Protein AF-A0A1D2X381-F1 (afdb_monomer_lite)

pLDDT: mean 85.85, std 12.41, range [33.44, 98.5]

Structure (mmCIF, N/CA/C/O backbone):
data_AF-A0A1D2X381-F1
#
_entry.id   AF-A0A1D2X381-F1
#
loop_
_atom_site.group_PDB
_atom_site.id
_atom_site.type_symbol
_atom_site.label_atom_id
_atom_site.label_alt_id
_atom_site.label_comp_id
_atom_site.label_asym_id
_atom_site.label_entity_id
_atom_site.label_seq_id
_atom_site.pdbx_PDB_ins_code
_atom_site.Cartn_x
_atom_site.Cartn_y
_atom_site.Cartn_z
_atom_site.occupancy
_atom_site.B_iso_or_equiv
_atom_site.auth_seq_id
_atom_site.auth_comp_id
_atom_site.auth_asym_id
_atom_site.auth_atom_id
_atom_site.pdbx_PDB_model_num
ATOM 1 N N . MET A 1 1 ? -18.448 -20.146 -4.767 1.00 33.44 1 MET A N 1
ATOM 2 C CA . MET A 1 1 ? -19.118 -19.563 -5.950 1.00 33.44 1 MET A CA 1
ATOM 3 C C . MET A 1 1 ? -18.378 -18.286 -6.313 1.00 33.44 1 MET A C 1
ATOM 5 O O . MET A 1 1 ? -18.381 -17.365 -5.511 1.00 33.44 1 MET A O 1
ATOM 9 N N . THR A 1 2 ? -17.680 -18.252 -7.446 1.00 43.91 2 THR A N 1
ATOM 10 C CA . THR A 1 2 ? -16.966 -17.060 -7.935 1.00 43.91 2 THR A CA 1
ATOM 11 C C . THR A 1 2 ? -17.972 -16.115 -8.578 1.00 43.91 2 THR A C 1
ATOM 13 O O . THR A 1 2 ? -18.286 -16.242 -9.762 1.00 43.91 2 THR A O 1
ATOM 16 N N . SER A 1 3 ? -18.552 -15.219 -7.787 1.00 58.19 3 SER A N 1
ATOM 17 C CA . SER A 1 3 ? -19.386 -14.150 -8.322 1.00 58.19 3 SER A CA 1
ATOM 18 C C . SER A 1 3 ? -18.530 -13.232 -9.217 1.00 58.19 3 SER A C 1
ATOM 20 O O . SER A 1 3 ? -17.359 -12.971 -8.938 1.00 58.19 3 SER A O 1
ATOM 22 N N . ARG A 1 4 ? -19.100 -12.804 -10.344 1.00 68.38 4 ARG A N 1
ATOM 23 C CA . ARG A 1 4 ? -18.471 -11.935 -11.351 1.00 68.38 4 ARG A CA 1
ATOM 24 C C . ARG A 1 4 ? -19.248 -10.622 -11.409 1.00 68.38 4 ARG A C 1
ATOM 26 O O . ARG A 1 4 ? -20.466 -10.636 -11.227 1.00 68.38 4 ARG A O 1
ATOM 33 N N . ILE A 1 5 ? -18.566 -9.508 -11.659 1.00 72.06 5 ILE A N 1
ATOM 34 C CA . ILE A 1 5 ? -19.176 -8.188 -11.875 1.00 72.06 5 ILE A CA 1
ATOM 35 C C . ILE A 1 5 ? -18.680 -7.604 -13.196 1.00 72.06 5 ILE A C 1
ATOM 37 O O . ILE A 1 5 ? -17.513 -7.740 -13.545 1.00 72.06 5 ILE A O 1
ATOM 41 N N . TYR A 1 6 ? -19.551 -6.942 -13.947 1.00 76.56 6 TYR A N 1
ATOM 42 C CA . TYR A 1 6 ? -19.183 -6.341 -15.228 1.00 76.56 6 TYR A CA 1
ATOM 43 C C . TYR A 1 6 ? -19.047 -4.830 -15.074 1.00 76.56 6 TYR A C 1
ATOM 45 O O . TYR A 1 6 ? -19.859 -4.184 -14.409 1.00 76.56 6 TYR A O 1
ATOM 53 N N . CYS A 1 7 ? -18.010 -4.257 -15.683 1.00 70.62 7 CYS A N 1
ATOM 54 C CA . CYS A 1 7 ? -17.826 -2.817 -15.690 1.00 70.62 7 CYS A CA 1
ATOM 55 C C . CYS A 1 7 ? -18.954 -2.156 -16.480 1.00 70.62 7 CYS A C 1
ATOM 57 O O . CYS A 1 7 ? -19.110 -2.410 -17.672 1.00 70.62 7 CYS A O 1
ATOM 59 N N . SER A 1 8 ? -19.687 -1.247 -15.841 1.00 70.94 8 SER A N 1
ATOM 60 C CA . SER A 1 8 ? -20.792 -0.528 -16.480 1.00 70.94 8 SER A CA 1
ATOM 61 C C . SER A 1 8 ? -20.354 0.431 -17.590 1.00 70.94 8 SER A C 1
ATOM 63 O O . SER A 1 8 ? -21.207 0.905 -18.328 1.00 70.94 8 SER A O 1
ATOM 65 N N . LEU A 1 9 ? -19.055 0.744 -17.692 1.00 77.69 9 LEU A N 1
ATOM 66 C CA . LEU A 1 9 ? -18.517 1.648 -18.713 1.00 77.69 9 LEU A CA 1
ATOM 67 C C . LEU A 1 9 ? -17.938 0.896 -19.916 1.00 77.69 9 LEU A C 1
ATOM 69 O O . LEU A 1 9 ? -18.293 1.197 -21.046 1.00 77.69 9 LEU A O 1
ATOM 73 N N . CYS A 1 10 ? -17.053 -0.080 -19.689 1.00 80.62 10 CYS A N 1
ATOM 74 C CA . CYS A 1 10 ? -16.353 -0.773 -20.780 1.00 80.62 10 CYS A CA 1
ATOM 75 C C . CYS A 1 10 ? -16.802 -2.226 -21.007 1.00 80.62 10 CYS A C 1
ATOM 77 O O . CYS A 1 10 ? -16.229 -2.912 -21.847 1.00 80.62 10 CYS A O 1
ATOM 79 N N . GLY A 1 11 ? -17.763 -2.735 -20.229 1.00 76.25 11 GLY A N 1
ATOM 80 C CA . GLY A 1 11 ? -18.294 -4.097 -20.365 1.00 76.25 11 GLY A CA 1
ATOM 81 C C . GLY A 1 11 ? -17.344 -5.224 -19.942 1.00 76.25 11 GLY A C 1
ATOM 82 O O . GLY A 1 11 ? -17.741 -6.387 -19.963 1.00 76.25 11 GLY A O 1
ATOM 83 N N . LYS A 1 12 ? -16.103 -4.919 -19.534 1.00 81.31 12 LYS A N 1
ATOM 84 C CA . LYS A 1 12 ? -15.129 -5.927 -19.087 1.00 81.31 12 LYS A CA 1
ATOM 85 C C . LYS A 1 12 ? -15.643 -6.674 -17.851 1.00 81.31 12 LYS A C 1
ATOM 87 O O . LYS A 1 12 ? -16.189 -6.055 -16.939 1.00 81.31 12 LYS A O 1
ATOM 92 N N . GLU A 1 13 ? -15.431 -7.986 -17.809 1.00 79.25 13 GLU A N 1
ATOM 93 C CA . GLU A 1 13 ? -15.646 -8.817 -16.620 1.00 79.25 13 GLU A CA 1
ATOM 94 C C . GLU A 1 13 ? -14.570 -8.547 -15.557 1.00 79.25 13 GLU A C 1
ATOM 96 O O . GLU A 1 13 ? -13.388 -8.441 -15.877 1.00 79.25 13 GLU A O 1
ATOM 101 N N . ASN A 1 14 ? -14.984 -8.432 -14.299 1.00 70.56 14 ASN A N 1
ATOM 102 C CA . ASN A 1 14 ? -14.147 -8.180 -13.130 1.00 70.56 14 ASN A CA 1
ATOM 103 C C . ASN A 1 14 ? -14.608 -9.078 -11.966 1.00 70.56 14 ASN A C 1
ATOM 105 O O . ASN A 1 14 ? -15.722 -9.615 -11.973 1.00 70.56 14 ASN A O 1
ATOM 109 N N . TYR A 1 15 ? -13.769 -9.240 -10.948 1.00 66.06 15 TYR A N 1
ATOM 110 C CA . TYR A 1 15 ? -14.119 -10.003 -9.745 1.00 66.06 15 TYR A CA 1
ATOM 111 C C . TYR A 1 15 ? -14.834 -9.136 -8.706 1.00 66.06 15 TYR A C 1
ATOM 113 O O . TYR A 1 15 ? -14.635 -7.928 -8.654 1.00 66.06 15 TYR A O 1
ATOM 121 N N . VAL A 1 16 ? -15.637 -9.756 -7.832 1.00 63.84 16 VAL A N 1
ATOM 122 C CA . VAL A 1 16 ? -16.429 -9.038 -6.804 1.00 63.84 16 VAL A CA 1
ATOM 123 C C . VAL A 1 16 ? -15.575 -8.237 -5.824 1.00 63.84 16 VAL A C 1
ATOM 125 O O . VAL A 1 16 ? -16.052 -7.250 -5.273 1.00 63.84 16 VAL A O 1
ATOM 128 N N . LEU A 1 17 ? -14.328 -8.655 -5.605 1.00 60.78 17 LEU A N 1
ATOM 129 C CA . LEU A 1 17 ? -13.400 -7.966 -4.709 1.00 60.78 17 LEU A CA 1
ATOM 130 C C . LEU A 1 17 ? -12.733 -6.744 -5.357 1.00 60.78 17 LEU A C 1
ATOM 132 O O . LEU A 1 17 ? -12.162 -5.927 -4.644 1.00 60.78 17 LEU A O 1
ATOM 136 N N . GLN A 1 18 ? -12.820 -6.586 -6.682 1.00 63.16 18 GLN A N 1
ATOM 137 C CA . GLN A 1 18 ? -12.230 -5.443 -7.375 1.00 63.16 18 GLN A CA 1
ATOM 138 C C . GLN A 1 18 ? -13.122 -4.207 -7.209 1.00 63.16 18 GLN A C 1
ATOM 140 O O . GLN A 1 18 ? -14.327 -4.241 -7.470 1.00 63.16 18 GLN A O 1
ATOM 145 N N . ARG A 1 19 ? -12.512 -3.091 -6.799 1.00 66.25 19 ARG A N 1
ATOM 146 C CA . ARG A 1 19 ? -13.184 -1.787 -6.693 1.00 66.25 19 ARG A CA 1
ATOM 147 C C . ARG A 1 19 ? -13.222 -1.041 -8.025 1.00 66.25 19 ARG A C 1
ATOM 149 O O . ARG A 1 19 ? -14.177 -0.316 -8.296 1.00 66.25 19 ARG A O 1
ATOM 156 N N . TYR A 1 20 ? -12.212 -1.237 -8.865 1.00 71.44 20 TYR A N 1
ATOM 157 C CA . TYR A 1 20 ? -12.062 -0.564 -10.151 1.00 71.44 20 TYR A CA 1
ATOM 158 C C . TYR A 1 20 ? -11.976 -1.581 -11.278 1.00 71.44 20 TYR A C 1
ATOM 160 O O . TYR A 1 20 ? -11.530 -2.712 -11.097 1.00 71.44 20 TYR A O 1
ATOM 168 N N . CYS A 1 21 ? -12.426 -1.177 -12.459 1.00 71.69 21 CYS A N 1
ATOM 169 C CA . CYS A 1 21 ? -12.359 -2.024 -13.625 1.00 71.69 21 CYS A CA 1
ATOM 170 C C . CYS A 1 21 ? -10.907 -2.207 -14.064 1.00 71.69 21 CYS A C 1
ATOM 172 O O . CYS A 1 21 ? -10.259 -1.228 -14.432 1.00 71.69 21 CYS A O 1
ATOM 174 N N . CYS A 1 22 ? -10.457 -3.456 -14.168 1.00 68.12 22 CYS A N 1
ATOM 175 C CA . CYS A 1 22 ? -9.103 -3.805 -14.603 1.00 68.12 22 CYS A CA 1
ATOM 176 C C . CYS A 1 22 ? -8.756 -3.321 -16.026 1.00 68.12 22 CYS A C 1
ATOM 178 O O . CYS A 1 22 ? -7.588 -3.279 -16.399 1.00 68.12 22 CYS A O 1
ATOM 180 N N . ASN A 1 23 ? -9.762 -2.966 -16.835 1.00 76.69 23 ASN A N 1
ATOM 181 C CA . ASN A 1 23 ? -9.573 -2.474 -18.198 1.00 76.69 23 ASN A CA 1
ATOM 182 C C . ASN A 1 23 ? -9.593 -0.943 -18.301 1.00 76.69 23 ASN A C 1
ATOM 184 O O . ASN A 1 23 ? -8.737 -0.367 -18.958 1.00 76.69 23 ASN A O 1
ATOM 188 N N . CYS A 1 24 ? -10.572 -0.278 -17.682 1.00 72.62 24 CYS A N 1
ATOM 189 C CA . CYS A 1 24 ? -10.793 1.162 -17.882 1.00 72.62 24 CYS A CA 1
ATOM 190 C C . CYS A 1 24 ? -10.648 2.016 -16.616 1.00 72.62 24 CYS A C 1
ATOM 192 O O . CYS A 1 24 ? -10.871 3.219 -16.682 1.00 72.62 24 CYS A O 1
ATOM 194 N N . GLY A 1 25 ? -10.352 1.419 -15.459 1.00 64.25 25 GLY A N 1
ATOM 195 C CA . GLY A 1 25 ? -10.214 2.134 -14.184 1.00 64.25 25 GLY A CA 1
ATOM 196 C C . GLY A 1 25 ? -11.520 2.679 -13.589 1.00 64.25 25 GLY A C 1
ATOM 197 O O . GLY A 1 25 ? -11.508 3.216 -12.484 1.00 64.25 25 GLY A O 1
ATOM 198 N N . ASN A 1 26 ? -12.662 2.530 -14.275 1.00 68.69 26 ASN A N 1
ATOM 199 C CA . ASN A 1 26 ? -13.949 2.993 -13.755 1.00 68.69 26 ASN A CA 1
ATOM 200 C C . ASN A 1 26 ? -14.369 2.205 -12.504 1.00 68.69 26 ASN A C 1
ATOM 202 O O . ASN A 1 26 ? -14.165 0.991 -12.447 1.00 68.69 26 ASN A O 1
ATOM 206 N N . ILE A 1 27 ? -15.009 2.873 -11.542 1.00 67.50 27 ILE A N 1
ATOM 207 C CA . ILE A 1 27 ? -15.505 2.238 -10.314 1.00 67.50 27 ILE A CA 1
ATOM 208 C C . ILE A 1 27 ? -16.510 1.139 -10.674 1.00 67.50 27 ILE A C 1
ATOM 210 O O . ILE A 1 27 ? -17.477 1.353 -11.413 1.00 67.50 27 ILE A O 1
ATOM 214 N N . LEU A 1 28 ? -16.282 -0.054 -10.139 1.00 66.94 28 LEU A N 1
ATOM 215 C CA . LEU A 1 28 ? -17.191 -1.178 -10.267 1.00 66.94 28 LEU A CA 1
ATOM 216 C C . LEU A 1 28 ? -18.305 -1.018 -9.235 1.00 66.94 28 LEU A C 1
ATOM 218 O O . LEU A 1 28 ? -18.065 -0.994 -8.030 1.00 66.94 28 LEU A O 1
ATOM 222 N N . LYS A 1 29 ? -19.553 -0.914 -9.703 1.00 52.78 29 LYS A N 1
ATOM 223 C CA . LYS A 1 29 ? -20.728 -0.930 -8.823 1.00 52.78 29 LYS A CA 1
ATOM 224 C C . LYS A 1 29 ? -20.908 -2.340 -8.255 1.00 52.78 29 LYS A C 1
ATOM 226 O O . LYS A 1 29 ? -21.588 -3.175 -8.850 1.00 52.78 29 LYS A O 1
ATOM 231 N N . THR A 1 30 ? -20.301 -2.617 -7.106 1.00 49.72 30 THR A N 1
ATOM 232 C CA . THR A 1 30 ? -20.502 -3.866 -6.366 1.00 49.72 30 THR A CA 1
ATOM 233 C C . THR A 1 30 ? -21.848 -3.828 -5.643 1.00 49.72 30 THR A C 1
ATOM 235 O O . THR A 1 30 ? -21.976 -3.428 -4.486 1.00 49.72 30 THR A O 1
ATOM 238 N N . TYR A 1 31 ? -22.902 -4.287 -6.319 1.00 38.97 31 TYR A N 1
ATOM 239 C CA . TYR A 1 31 ? -24.078 -4.769 -5.605 1.00 38.97 31 TYR A CA 1
ATOM 240 C C . TYR A 1 31 ? -23.674 -6.072 -4.898 1.00 38.97 31 TYR A C 1
ATOM 242 O O . TYR A 1 31 ? -23.613 -7.113 -5.542 1.00 38.97 31 TYR A O 1
ATOM 250 N N . ARG A 1 32 ? -23.449 -6.006 -3.577 1.00 42.72 32 ARG A N 1
ATOM 251 C CA . ARG A 1 32 ? -23.326 -7.126 -2.611 1.00 42.72 32 ARG A CA 1
ATOM 252 C C . ARG A 1 32 ? -21.911 -7.630 -2.287 1.00 42.72 32 ARG A C 1
ATOM 254 O O . ARG A 1 32 ? -21.415 -8.588 -2.866 1.00 42.72 32 ARG A O 1
ATOM 261 N N . ILE A 1 33 ? -21.387 -7.109 -1.181 1.00 41.78 33 ILE A N 1
ATOM 262 C CA . ILE A 1 33 ? -21.390 -7.868 0.078 1.00 41.78 33 ILE A CA 1
ATOM 263 C C . ILE A 1 33 ? -22.206 -7.005 1.044 1.00 41.78 33 ILE A C 1
ATOM 265 O O . ILE A 1 33 ? -21.793 -5.890 1.364 1.00 41.78 33 ILE A O 1
ATOM 269 N N . GLU A 1 34 ? -23.404 -7.448 1.425 1.00 40.56 34 GLU A N 1
ATOM 270 C CA . GLU A 1 34 ? -24.095 -6.866 2.578 1.00 40.56 34 GLU A CA 1
ATOM 271 C C . GLU A 1 34 ? -23.316 -7.314 3.816 1.00 40.56 34 GLU A C 1
ATOM 273 O O . GLU A 1 34 ? -23.575 -8.377 4.379 1.00 40.56 34 GLU A O 1
ATOM 278 N N . SER A 1 35 ? -22.286 -6.557 4.203 1.00 46.91 35 SER A N 1
ATOM 279 C CA . SER A 1 35 ? -21.748 -6.699 5.550 1.00 46.91 35 SER A CA 1
ATOM 280 C C . SER A 1 35 ? -22.831 -6.227 6.516 1.00 46.91 35 SER A C 1
ATOM 282 O O . SER A 1 35 ? -23.466 -5.194 6.291 1.00 46.91 35 SER A O 1
ATOM 284 N N . LYS A 1 36 ? -23.068 -6.987 7.592 1.00 50.53 36 LYS A N 1
ATOM 285 C CA . LYS A 1 36 ? -24.062 -6.613 8.615 1.00 50.53 36 LYS A CA 1
ATOM 286 C C . LYS A 1 36 ? -23.739 -5.260 9.261 1.00 50.53 36 LYS A C 1
ATOM 288 O O . LYS A 1 36 ? -24.645 -4.604 9.761 1.00 50.53 36 LYS A O 1
ATOM 293 N N . ASN A 1 37 ? -22.471 -4.845 9.209 1.00 56.69 37 ASN A N 1
ATOM 294 C CA . ASN A 1 37 ? -21.995 -3.527 9.604 1.00 56.69 37 ASN A CA 1
ATOM 295 C C . ASN A 1 37 ? -21.325 -2.834 8.418 1.00 56.69 37 ASN A C 1
ATOM 297 O O . ASN A 1 37 ? -20.445 -3.407 7.778 1.00 56.69 37 ASN A O 1
ATOM 301 N N . THR A 1 38 ? -21.692 -1.588 8.144 1.00 61.47 38 THR A N 1
ATOM 302 C CA . THR A 1 38 ? -20.945 -0.724 7.226 1.00 61.47 38 THR A CA 1
ATOM 303 C C . THR A 1 38 ? -20.412 0.460 8.006 1.00 61.47 38 THR A C 1
ATOM 305 O O . THR A 1 38 ? -21.197 1.264 8.505 1.00 61.47 38 THR A O 1
ATOM 308 N N . CYS A 1 39 ? -19.090 0.602 8.078 1.00 67.25 39 CYS A N 1
ATOM 309 C CA . CYS A 1 39 ? -18.473 1.840 8.543 1.00 67.25 39 CYS A CA 1
ATOM 310 C C . CYS A 1 39 ? -18.597 2.909 7.452 1.00 67.25 39 CYS A C 1
ATOM 312 O O . CYS A 1 39 ? -17.658 3.159 6.703 1.00 67.25 39 CYS A O 1
ATOM 314 N N . SER A 1 40 ? -19.797 3.463 7.283 1.00 72.75 40 SER A N 1
ATOM 315 C CA . SER A 1 40 ? -20.146 4.317 6.141 1.00 72.75 40 SER A CA 1
ATOM 316 C C . SER A 1 40 ? -19.684 5.768 6.268 1.00 72.75 40 SER A C 1
ATOM 318 O O . SER A 1 40 ? -19.716 6.485 5.273 1.00 72.75 40 SER A O 1
ATOM 320 N N . SER A 1 41 ? -19.273 6.209 7.458 1.00 84.56 41 SER A N 1
ATOM 321 C CA . SER A 1 41 ? -18.763 7.561 7.699 1.00 84.56 41 SER A CA 1
ATOM 322 C C . SER A 1 41 ? -17.634 7.550 8.728 1.00 84.56 41 SER A C 1
ATOM 324 O O . SER A 1 41 ? -17.487 6.579 9.482 1.00 84.56 41 SER A O 1
ATOM 326 N N . LEU A 1 42 ? -16.830 8.616 8.751 1.00 86.75 42 LEU A N 1
ATOM 327 C CA . LEU A 1 42 ? -15.732 8.748 9.706 1.00 86.75 42 LEU A CA 1
ATOM 328 C C . LEU A 1 42 ? -16.240 8.898 11.142 1.00 86.75 42 LEU A C 1
ATOM 330 O O . LEU A 1 42 ? -15.645 8.321 12.041 1.00 86.75 42 LEU A O 1
ATOM 334 N N . GLU A 1 43 ? -17.374 9.560 11.363 1.00 86.25 43 GLU A N 1
ATOM 335 C CA . GLU A 1 43 ? -17.988 9.728 12.688 1.00 86.25 43 GLU A CA 1
ATOM 336 C C . GLU A 1 43 ? -18.465 8.386 13.259 1.00 86.25 43 GLU A C 1
ATOM 338 O O . GLU A 1 43 ? -18.347 8.120 14.452 1.00 86.25 43 GLU A O 1
ATOM 343 N N . TYR A 1 44 ? -18.975 7.494 12.402 1.00 85.88 44 TYR A N 1
ATOM 344 C CA . TYR A 1 44 ? -19.320 6.136 12.820 1.00 85.88 44 TYR A CA 1
ATOM 345 C C . TYR A 1 44 ? -18.071 5.285 13.082 1.00 85.88 44 TYR A C 1
ATOM 347 O O . TYR A 1 44 ? -18.066 4.417 13.960 1.00 85.88 44 TYR A O 1
ATOM 355 N N . LEU A 1 45 ? -17.018 5.498 12.292 1.00 90.12 45 LEU A N 1
ATOM 356 C CA . LEU A 1 45 ? -15.770 4.753 12.383 1.00 90.12 45 LEU A CA 1
ATOM 357 C C . LEU A 1 45 ? -14.983 5.138 13.643 1.00 90.12 45 LEU A C 1
ATOM 359 O O . LEU A 1 45 ? -14.604 4.251 14.408 1.00 90.12 45 LEU A O 1
ATOM 363 N N . ILE A 1 46 ? -14.799 6.430 13.896 1.00 91.38 46 ILE A N 1
ATOM 364 C CA . ILE A 1 46 ? -13.962 6.990 14.959 1.00 91.38 46 ILE A CA 1
ATOM 365 C C . ILE A 1 46 ? -14.797 7.134 16.228 1.00 91.38 46 ILE A C 1
ATOM 367 O O . ILE A 1 46 ? -15.393 8.163 16.523 1.00 91.38 46 ILE A O 1
ATOM 371 N N . THR A 1 47 ? -14.842 6.051 16.996 1.00 92.19 47 THR A N 1
ATOM 372 C CA . THR A 1 47 ? -15.519 6.005 18.294 1.00 92.19 47 THR A CA 1
ATOM 373 C C . THR A 1 47 ? -14.654 5.268 19.308 1.00 92.19 47 THR A C 1
ATOM 375 O O . THR A 1 47 ? -13.898 4.363 18.945 1.00 92.19 47 THR A O 1
ATOM 378 N N . GLU A 1 48 ? -14.822 5.571 20.597 1.00 94.81 48 GLU A N 1
ATOM 379 C CA . GLU A 1 48 ? -14.188 4.809 21.687 1.00 94.81 48 GLU A CA 1
ATOM 380 C C . GLU A 1 48 ? -14.490 3.305 21.587 1.00 94.81 48 GLU A C 1
ATOM 382 O O . GLU A 1 48 ? -13.618 2.457 21.783 1.00 94.81 48 GLU A O 1
ATOM 387 N N . LYS A 1 49 ? -15.715 2.949 21.181 1.00 94.25 49 LYS A N 1
ATOM 388 C CA . LYS A 1 49 ? -16.117 1.556 20.944 1.00 94.25 49 LYS A CA 1
ATOM 389 C C . LYS A 1 49 ? -15.257 0.886 19.870 1.00 94.25 49 LYS A C 1
ATOM 391 O O . LYS A 1 49 ? -14.797 -0.236 20.075 1.00 94.25 49 LYS A O 1
ATOM 396 N N . ASN A 1 50 ? -15.054 1.539 18.728 1.00 93.94 50 ASN A N 1
ATOM 397 C CA . ASN A 1 50 ? -14.267 0.974 17.633 1.00 93.94 50 ASN A CA 1
ATOM 398 C C . ASN A 1 50 ? -12.765 0.993 17.934 1.00 93.94 50 ASN A C 1
ATOM 400 O O . ASN A 1 50 ? -12.090 0.015 17.623 1.00 93.94 50 ASN A O 1
ATOM 404 N N . LYS A 1 51 ? -12.256 2.009 18.639 1.00 96.19 51 LYS A N 1
ATOM 405 C CA . LYS A 1 51 ? -10.892 1.989 19.186 1.00 96.19 51 LYS A CA 1
ATOM 406 C C . LYS A 1 51 ? -10.667 0.765 20.080 1.00 96.19 51 LYS A C 1
ATOM 408 O O . LYS A 1 51 ? -9.688 0.043 19.908 1.00 96.19 51 LYS A O 1
ATOM 413 N N . ASN A 1 52 ? -11.608 0.475 20.980 1.00 96.06 52 ASN A N 1
ATOM 414 C CA . ASN A 1 52 ? -11.545 -0.706 21.845 1.00 96.06 52 ASN A CA 1
ATOM 415 C C . ASN A 1 52 ? -11.625 -2.021 21.056 1.00 96.06 52 ASN A C 1
ATOM 417 O O . ASN A 1 52 ? -10.947 -2.984 21.411 1.00 96.06 52 ASN A O 1
ATOM 421 N N . LYS A 1 53 ? -12.394 -2.076 19.960 1.00 94.81 53 LYS A N 1
ATOM 422 C CA . LYS A 1 53 ? -12.354 -3.227 19.041 1.00 94.81 53 LYS A CA 1
ATOM 423 C C . LYS A 1 53 ? -10.976 -3.401 18.412 1.00 94.81 53 LYS A C 1
ATOM 425 O O . LYS A 1 53 ? -10.496 -4.531 18.380 1.00 94.81 53 LYS A O 1
ATOM 430 N N . ILE A 1 54 ? -10.339 -2.318 17.952 1.00 96.31 54 ILE A N 1
ATOM 431 C CA . ILE A 1 54 ? -8.965 -2.382 17.439 1.00 96.31 54 ILE A CA 1
ATOM 432 C C . ILE A 1 54 ? -8.074 -2.951 18.537 1.00 96.31 54 ILE A C 1
ATOM 434 O O . ILE A 1 54 ? -7.494 -4.001 18.326 1.00 96.31 54 ILE A O 1
ATOM 438 N N . LEU A 1 55 ? -8.029 -2.364 19.732 1.00 95.44 55 LEU A N 1
ATOM 439 C CA . LEU A 1 55 ? -7.188 -2.860 20.829 1.00 95.44 55 LEU A CA 1
ATOM 440 C C . LEU A 1 55 ? -7.374 -4.364 21.098 1.00 95.44 55 LEU A C 1
ATOM 442 O O . LEU A 1 55 ? -6.395 -5.114 21.073 1.00 95.44 55 LEU A O 1
ATOM 446 N N . ASN A 1 56 ? -8.621 -4.813 21.243 1.00 94.81 56 ASN A N 1
ATOM 447 C CA . ASN A 1 56 ? -8.945 -6.155 21.732 1.00 94.81 56 ASN A CA 1
ATOM 448 C C . ASN A 1 56 ? -8.957 -7.257 20.661 1.00 94.81 56 ASN A C 1
ATOM 450 O O . ASN A 1 56 ? -8.924 -8.432 21.014 1.00 94.81 56 ASN A O 1
ATOM 454 N N . THR A 1 57 ? -9.011 -6.921 19.368 1.00 92.94 57 THR A N 1
ATOM 455 C CA . THR A 1 57 ? -9.041 -7.945 18.308 1.00 92.94 57 THR A CA 1
ATOM 456 C C . THR A 1 57 ? -7.667 -8.579 18.134 1.00 92.94 57 THR A C 1
ATOM 458 O O . THR A 1 57 ? -6.706 -7.899 17.778 1.00 92.94 57 THR A O 1
ATOM 461 N N . GLU A 1 58 ? -7.543 -9.881 18.355 1.00 92.25 58 GLU A N 1
ATOM 462 C CA . GLU A 1 58 ? -6.285 -10.594 18.137 1.00 92.25 58 GLU A CA 1
ATOM 463 C C . GLU A 1 58 ? -5.988 -10.770 16.638 1.00 92.25 58 GLU A C 1
ATOM 465 O O . GLU A 1 58 ? -6.868 -11.132 15.856 1.00 92.25 58 GLU A O 1
ATOM 470 N N . ILE A 1 59 ? -4.735 -10.516 16.241 1.00 91.75 59 ILE A N 1
ATOM 471 C CA . ILE A 1 59 ? -4.234 -10.781 14.886 1.00 91.75 59 ILE A CA 1
ATOM 472 C C . ILE A 1 59 ? -3.285 -11.964 14.977 1.00 91.75 59 ILE A C 1
ATOM 474 O O . ILE A 1 59 ? -2.136 -11.824 15.393 1.00 91.75 59 ILE A O 1
ATOM 478 N N . THR A 1 60 ? -3.802 -13.134 14.625 1.00 92.62 60 THR A N 1
ATOM 479 C CA . THR A 1 60 ? -3.023 -14.368 14.553 1.00 92.62 60 THR A CA 1
ATOM 480 C C . THR A 1 60 ? -2.227 -14.424 13.250 1.00 92.62 60 THR A C 1
ATOM 482 O O . THR A 1 60 ? -2.502 -13.691 12.295 1.00 92.62 60 THR A O 1
ATOM 485 N N . ASP A 1 61 ? -1.256 -15.334 13.194 1.00 94.56 61 ASP A N 1
ATOM 486 C CA . ASP A 1 61 ? -0.482 -15.606 11.980 1.00 94.56 61 ASP A CA 1
ATOM 487 C C . ASP A 1 61 ? -1.378 -15.989 10.788 1.00 94.56 61 ASP A C 1
ATOM 489 O O . ASP A 1 61 ? -1.186 -15.486 9.682 1.00 94.56 61 ASP A O 1
ATOM 493 N N . GLU A 1 62 ? -2.410 -16.805 11.027 1.00 87.69 62 GLU A N 1
ATOM 494 C CA . GLU A 1 62 ? -3.372 -17.217 10.000 1.00 87.69 62 GLU A CA 1
ATOM 495 C C . GLU A 1 62 ? -4.152 -16.020 9.442 1.00 87.69 62 GLU A C 1
ATOM 497 O O . GLU A 1 62 ? -4.271 -15.868 8.225 1.00 87.69 62 GLU A O 1
ATOM 502 N N . ILE A 1 63 ? -4.649 -15.141 10.319 1.00 88.19 63 ILE A N 1
ATOM 503 C CA . ILE A 1 63 ? -5.397 -13.942 9.918 1.00 88.19 63 ILE A CA 1
ATOM 504 C C . ILE A 1 63 ? -4.507 -13.027 9.080 1.00 88.19 63 ILE A C 1
ATOM 506 O O . ILE A 1 63 ? -4.907 -12.597 7.998 1.00 88.19 63 ILE A O 1
ATOM 510 N N . TYR A 1 64 ? -3.294 -12.749 9.556 1.00 94.00 64 TYR A N 1
ATOM 511 C CA . TYR A 1 64 ? -2.367 -11.871 8.850 1.00 94.00 64 TYR A CA 1
ATOM 512 C C . TYR A 1 64 ? -1.957 -12.466 7.497 1.00 94.00 64 TYR A C 1
ATOM 514 O O . TYR A 1 64 ? -2.024 -11.792 6.471 1.00 94.00 64 TYR A O 1
ATOM 522 N N . THR A 1 65 ? -1.626 -13.759 7.457 1.00 92.62 65 THR A N 1
ATOM 523 C CA . THR A 1 65 ? -1.296 -14.471 6.214 1.00 92.62 65 THR A CA 1
ATOM 524 C C . THR A 1 65 ? -2.454 -14.438 5.222 1.00 92.62 65 THR A C 1
ATOM 526 O O . THR A 1 65 ? -2.236 -14.234 4.024 1.00 92.62 65 THR A O 1
ATOM 529 N N . LYS A 1 66 ? -3.695 -14.585 5.700 1.00 84.19 66 LYS A N 1
ATOM 530 C CA . LYS A 1 66 ? -4.897 -14.471 4.871 1.00 84.19 66 LYS A CA 1
ATOM 531 C C . LYS A 1 66 ? -5.065 -13.065 4.300 1.00 84.19 66 LYS A C 1
ATOM 533 O O . LYS A 1 66 ? -5.407 -12.952 3.129 1.00 84.19 66 LYS A O 1
ATOM 538 N N . ILE A 1 67 ? -4.787 -12.015 5.074 1.00 89.38 67 ILE A N 1
ATOM 539 C CA . ILE A 1 67 ? -4.797 -10.628 4.579 1.00 89.38 67 ILE A CA 1
ATOM 540 C C . ILE A 1 67 ? -3.794 -10.467 3.432 1.00 89.38 67 ILE A C 1
ATOM 542 O O . ILE A 1 67 ? -4.188 -10.072 2.338 1.00 89.38 67 ILE A O 1
ATOM 546 N N . ILE A 1 68 ? -2.532 -10.851 3.637 1.00 94.00 68 ILE A N 1
ATOM 547 C CA . ILE A 1 68 ? -1.492 -10.745 2.599 1.00 94.00 68 ILE A CA 1
ATOM 548 C C . ILE A 1 68 ? -1.863 -11.559 1.349 1.00 94.00 68 ILE A C 1
ATOM 550 O O . ILE A 1 68 ? -1.728 -11.081 0.222 1.00 94.00 68 ILE A O 1
ATOM 554 N N . THR A 1 69 ? -2.383 -12.772 1.543 1.00 87.56 69 THR A N 1
ATOM 555 C CA . THR A 1 69 ? -2.821 -13.651 0.449 1.00 87.56 69 THR A CA 1
ATOM 556 C C . THR A 1 69 ? -3.983 -13.045 -0.330 1.00 87.56 69 THR A C 1
ATOM 558 O O . THR A 1 69 ? -3.932 -13.021 -1.555 1.00 87.56 69 THR A O 1
ATOM 561 N N . ASN A 1 70 ? -4.990 -12.492 0.353 1.00 84.12 70 ASN A N 1
ATOM 562 C CA . ASN A 1 70 ? -6.119 -11.830 -0.298 1.00 84.12 70 ASN A CA 1
ATOM 563 C C . ASN A 1 70 ? -5.643 -10.681 -1.192 1.00 84.12 70 ASN A C 1
ATOM 565 O O . ASN A 1 70 ? -6.111 -10.562 -2.321 1.00 84.12 70 ASN A O 1
ATOM 569 N N . ILE A 1 71 ? -4.697 -9.865 -0.716 1.00 89.38 71 ILE A N 1
ATOM 570 C CA . ILE A 1 71 ? -4.151 -8.745 -1.492 1.00 89.38 71 ILE A CA 1
ATOM 571 C C . ILE A 1 71 ? -3.427 -9.247 -2.737 1.00 89.38 71 ILE A C 1
ATOM 573 O O . ILE A 1 71 ? -3.706 -8.787 -3.842 1.00 89.38 71 ILE A O 1
ATOM 577 N N . ARG A 1 72 ? -2.552 -10.244 -2.587 1.00 90.19 72 ARG A N 1
ATOM 578 C CA . ARG A 1 72 ? -1.883 -10.880 -3.728 1.00 90.19 72 ARG A CA 1
ATOM 579 C C . ARG A 1 72 ? -2.881 -11.425 -4.744 1.00 90.19 72 ARG A C 1
ATOM 581 O O . ARG A 1 72 ? -2.734 -11.186 -5.940 1.00 90.19 72 ARG A O 1
ATOM 588 N N . ASP A 1 73 ? -3.895 -12.139 -4.276 1.00 83.75 73 ASP A N 1
ATOM 589 C CA . ASP A 1 73 ? -4.872 -12.772 -5.150 1.00 83.75 73 ASP A CA 1
ATOM 590 C C . ASP A 1 73 ? -5.704 -11.714 -5.903 1.00 83.75 73 ASP A C 1
ATOM 592 O O . ASP A 1 73 ? -5.976 -11.907 -7.086 1.00 83.75 73 ASP A O 1
ATOM 596 N N . MET A 1 74 ? -6.015 -10.558 -5.294 1.00 82.06 74 MET A N 1
ATOM 597 C CA . MET A 1 74 ? -6.608 -9.410 -6.007 1.00 82.06 74 MET A CA 1
ATOM 598 C C . MET A 1 74 ? -5.720 -8.906 -7.152 1.00 82.06 74 MET A C 1
ATOM 600 O O . MET A 1 74 ? -6.233 -8.583 -8.221 1.00 82.06 74 MET A O 1
ATOM 604 N N . GLY A 1 75 ? -4.401 -8.877 -6.960 1.00 80.50 75 GLY A N 1
ATOM 605 C CA . GLY A 1 75 ? -3.445 -8.479 -7.996 1.00 80.50 75 GLY A CA 1
ATOM 606 C C . GLY A 1 75 ? -3.308 -9.467 -9.153 1.00 80.50 75 GLY A C 1
ATOM 607 O O . GLY A 1 75 ? -2.925 -9.087 -10.256 1.00 80.50 75 GLY A O 1
ATOM 608 N N . LEU A 1 76 ? -3.629 -10.739 -8.925 1.00 81.56 76 LEU A N 1
ATOM 609 C CA . LEU A 1 76 ? -3.605 -11.782 -9.956 1.00 81.56 76 LEU A CA 1
ATOM 610 C C . LEU A 1 76 ? -4.930 -11.884 -10.720 1.00 81.56 76 LEU A C 1
ATOM 612 O O . LEU A 1 76 ? -4.986 -12.419 -11.830 1.00 81.56 76 LEU A O 1
ATOM 616 N N . MET A 1 77 ? -6.012 -11.367 -10.144 1.00 72.38 77 MET A N 1
ATOM 617 C CA . MET A 1 77 ? -7.350 -11.440 -10.714 1.00 72.38 77 MET A CA 1
ATOM 618 C C . MET A 1 77 ? -7.441 -10.710 -12.059 1.00 72.38 77 MET A C 1
ATOM 620 O O . MET A 1 77 ? -7.406 -9.489 -12.123 1.00 72.38 77 MET A O 1
ATOM 624 N N . ASN A 1 78 ? -7.659 -11.468 -13.140 1.00 70.38 78 ASN A N 1
ATOM 625 C CA . ASN A 1 78 ? -7.742 -10.983 -14.530 1.00 70.38 78 ASN A CA 1
ATOM 626 C C . ASN A 1 78 ? -6.437 -10.426 -15.112 1.00 70.38 78 ASN A C 1
ATOM 628 O O . ASN A 1 78 ? -6.451 -9.935 -16.249 1.00 70.38 78 ASN A O 1
ATOM 632 N N . LEU A 1 79 ? -5.318 -10.545 -14.396 1.00 85.31 79 LEU A N 1
ATOM 633 C CA . LEU A 1 79 ? -4.024 -10.157 -14.925 1.00 85.31 79 LEU A CA 1
ATOM 634 C C . LEU A 1 79 ? -3.611 -11.140 -16.021 1.00 85.31 79 LEU A C 1
ATOM 636 O O . LEU A 1 79 ? -3.490 -12.338 -15.791 1.00 85.31 79 LEU A O 1
ATOM 640 N N . ASN A 1 80 ? -3.413 -10.623 -17.229 1.00 86.19 80 ASN A N 1
ATOM 641 C CA . ASN A 1 80 ? -2.927 -11.405 -18.356 1.00 86.19 80 ASN A CA 1
ATOM 642 C C . ASN A 1 80 ? -1.887 -10.594 -19.116 1.00 86.19 80 ASN A C 1
ATOM 644 O O . ASN A 1 80 ? -2.169 -9.486 -19.587 1.00 86.19 80 ASN A O 1
ATOM 648 N N . PHE A 1 81 ? -0.702 -11.178 -19.248 1.00 91.12 81 PHE A N 1
ATOM 649 C CA . PHE A 1 81 ? 0.343 -10.671 -20.120 1.00 91.12 81 PHE A CA 1
ATOM 650 C C . PHE A 1 81 ? 0.232 -11.338 -21.490 1.00 91.12 81 PHE A C 1
ATOM 652 O O . PHE A 1 81 ? -0.071 -12.525 -21.607 1.00 91.12 81 PHE A O 1
ATOM 659 N N . THR A 1 82 ? 0.459 -10.553 -22.529 1.00 90.31 82 THR A N 1
ATOM 660 C CA . THR A 1 82 ? 0.496 -10.974 -23.929 1.00 90.31 82 THR A CA 1
ATOM 661 C C . THR A 1 82 ? 1.941 -10.924 -24.420 1.00 90.31 82 THR A C 1
ATOM 663 O O . THR A 1 82 ? 2.784 -10.271 -23.805 1.00 90.31 82 THR A O 1
ATOM 666 N N . SER A 1 83 ? 2.244 -11.610 -25.522 1.00 88.25 83 SER A N 1
ATOM 667 C CA . SER A 1 83 ? 3.587 -11.596 -26.123 1.00 88.25 83 SER A CA 1
ATOM 668 C C . SER A 1 83 ? 4.053 -10.203 -26.543 1.00 88.25 83 SER A C 1
ATOM 670 O O . SER A 1 83 ? 5.255 -9.963 -26.603 1.00 88.25 83 SER A O 1
ATOM 672 N N . ASP A 1 84 ? 3.105 -9.310 -26.820 1.00 93.12 84 ASP A N 1
ATOM 673 C CA . ASP A 1 84 ? 3.363 -7.969 -27.339 1.00 93.12 84 ASP A CA 1
ATOM 674 C C . ASP A 1 84 ? 3.567 -6.945 -26.214 1.00 93.12 84 ASP A C 1
ATOM 676 O O . ASP A 1 84 ? 3.958 -5.810 -26.480 1.00 93.12 84 ASP A O 1
ATOM 680 N N . ASP A 1 85 ? 3.318 -7.332 -24.956 1.00 95.50 85 ASP A N 1
ATOM 681 C CA . ASP A 1 85 ? 3.494 -6.432 -23.823 1.00 95.50 85 ASP A CA 1
ATOM 682 C C . ASP A 1 85 ? 4.974 -6.171 -23.567 1.00 95.50 85 ASP A C 1
ATOM 684 O O . ASP A 1 85 ? 5.755 -7.085 -23.261 1.00 95.50 85 ASP A O 1
ATOM 688 N N . THR A 1 86 ? 5.342 -4.894 -23.589 1.00 96.12 86 THR A N 1
ATOM 689 C CA . THR A 1 86 ? 6.641 -4.461 -23.086 1.00 96.12 86 THR A CA 1
ATOM 690 C C . THR A 1 86 ? 6.727 -4.668 -21.573 1.00 96.12 86 THR A C 1
ATOM 692 O O . THR A 1 86 ? 5.728 -4.832 -20.868 1.00 96.12 86 THR A O 1
ATOM 695 N N . THR A 1 87 ? 7.942 -4.614 -21.030 1.00 96.56 87 THR A N 1
ATOM 696 C CA . THR A 1 87 ? 8.156 -4.647 -19.577 1.00 96.56 87 THR A CA 1
ATOM 697 C C . THR A 1 87 ? 7.387 -3.524 -18.876 1.00 96.56 87 THR A C 1
ATOM 699 O O . THR A 1 87 ? 6.796 -3.758 -17.825 1.00 96.56 87 THR A O 1
ATOM 702 N N . PHE A 1 88 ? 7.323 -2.330 -19.475 1.00 95.88 88 PHE A N 1
ATOM 703 C CA . PHE A 1 88 ? 6.522 -1.228 -18.945 1.00 95.88 88 PHE A CA 1
ATOM 704 C C . PHE A 1 88 ? 5.021 -1.550 -18.967 1.00 95.88 88 PHE A C 1
ATOM 706 O O . PHE A 1 88 ? 4.356 -1.363 -17.949 1.00 95.88 88 PHE A O 1
ATOM 713 N N . ASP A 1 89 ? 4.496 -2.115 -20.061 1.00 95.56 89 ASP A N 1
ATOM 714 C CA . ASP A 1 89 ? 3.078 -2.498 -20.160 1.00 95.56 89 ASP A CA 1
ATOM 715 C C . ASP A 1 89 ? 2.678 -3.519 -19.094 1.00 95.56 89 ASP A C 1
ATOM 717 O O . ASP A 1 89 ? 1.609 -3.402 -18.491 1.00 95.56 89 ASP A O 1
ATOM 721 N N . LYS A 1 90 ? 3.542 -4.502 -18.812 1.00 96.50 90 LYS A N 1
ATOM 722 C CA . LYS A 1 90 ? 3.307 -5.500 -17.755 1.00 96.50 90 LYS A CA 1
ATOM 723 C C . LYS A 1 90 ? 3.192 -4.841 -16.380 1.00 96.50 90 LYS A C 1
ATOM 725 O O . LYS A 1 90 ? 2.261 -5.151 -15.637 1.00 96.50 90 LYS A O 1
ATOM 730 N N . ILE A 1 91 ? 4.085 -3.900 -16.067 1.00 96.69 91 ILE A N 1
ATOM 731 C CA . ILE A 1 91 ? 4.057 -3.154 -14.800 1.00 96.69 91 ILE A CA 1
ATOM 732 C C . ILE A 1 91 ? 2.819 -2.255 -14.726 1.00 96.69 91 ILE A C 1
ATOM 734 O O . ILE A 1 91 ? 2.119 -2.280 -13.720 1.00 96.69 91 ILE A O 1
ATOM 738 N N . VAL A 1 92 ? 2.454 -1.563 -15.808 1.00 94.31 92 VAL A N 1
ATOM 739 C CA . VAL A 1 92 ? 1.209 -0.778 -15.889 1.00 94.31 92 VAL A CA 1
ATOM 740 C C . VAL A 1 92 ? -0.029 -1.652 -15.662 1.00 94.31 92 VAL A C 1
ATOM 742 O O . VAL A 1 92 ? -0.923 -1.274 -14.899 1.00 94.31 92 VAL A O 1
ATOM 745 N N . LYS A 1 93 ? -0.106 -2.825 -16.303 1.00 93.31 93 LYS A N 1
ATOM 746 C CA . LYS A 1 93 ? -1.222 -3.772 -16.135 1.00 93.31 93 LYS A CA 1
ATOM 747 C C . LYS A 1 93 ? -1.316 -4.299 -14.709 1.00 93.31 93 LYS A C 1
ATOM 749 O O . LYS A 1 93 ? -2.431 -4.426 -14.207 1.00 93.31 93 LYS A O 1
ATOM 754 N N . MET A 1 94 ? -0.178 -4.585 -14.076 1.00 93.75 94 MET A N 1
ATOM 755 C CA . MET A 1 94 ? -0.097 -4.978 -12.669 1.00 93.75 94 MET A CA 1
ATOM 756 C C . MET A 1 94 ? -0.584 -3.852 -11.753 1.00 93.75 94 MET A C 1
ATOM 758 O O . MET A 1 94 ? -1.485 -4.082 -10.953 1.00 93.75 94 MET A O 1
ATOM 762 N N . THR A 1 95 ? -0.058 -2.632 -11.895 1.00 93.31 95 THR A N 1
ATOM 763 C CA . THR A 1 95 ? -0.460 -1.480 -11.071 1.00 93.31 95 THR A CA 1
ATOM 764 C C . THR A 1 95 ? -1.967 -1.236 -11.147 1.00 93.31 95 THR A C 1
ATOM 766 O O . THR A 1 95 ? -2.621 -1.064 -10.120 1.00 93.31 95 THR A O 1
ATOM 769 N N . ARG A 1 96 ? -2.550 -1.330 -12.349 1.00 90.19 96 ARG A N 1
ATOM 770 C CA . ARG A 1 96 ? -3.995 -1.167 -12.579 1.00 90.19 96 ARG A CA 1
ATOM 771 C C . ARG A 1 96 ? -4.883 -2.235 -11.933 1.00 90.19 96 ARG A C 1
ATOM 773 O O . ARG A 1 96 ? -6.098 -2.049 -11.910 1.00 90.19 96 ARG A O 1
ATOM 780 N N . GLN A 1 97 ? -4.326 -3.340 -11.429 1.00 86.19 97 GLN A N 1
ATOM 781 C CA . GLN A 1 97 ? -5.112 -4.295 -10.635 1.00 86.19 97 GLN A CA 1
ATOM 782 C C . GLN A 1 97 ? -5.444 -3.757 -9.243 1.00 86.19 97 GLN A C 1
ATOM 784 O O . GLN A 1 97 ? -6.427 -4.188 -8.644 1.00 86.19 97 GLN A O 1
ATOM 789 N N . PHE A 1 98 ? -4.645 -2.810 -8.752 1.00 86.31 98 PHE A N 1
ATOM 790 C CA . PHE A 1 98 ? -4.731 -2.294 -7.394 1.00 86.31 98 PHE A CA 1
ATOM 791 C C . PHE A 1 98 ? -5.242 -0.849 -7.359 1.00 86.31 98 PHE A C 1
ATOM 793 O O . PHE A 1 98 ? -6.165 -0.531 -6.611 1.00 86.31 98 PHE A O 1
ATOM 800 N N . SER A 1 99 ? -4.710 0.014 -8.227 1.00 88.56 99 SER A N 1
ATOM 801 C CA . SER A 1 99 ? -4.968 1.456 -8.199 1.00 88.56 99 SER A CA 1
ATOM 802 C C . SER A 1 99 ? -5.388 2.017 -9.560 1.00 88.56 99 SER A C 1
ATOM 804 O O . SER A 1 99 ? -5.153 1.427 -10.620 1.00 88.56 99 SER A O 1
ATOM 806 N N . LYS A 1 100 ? -6.010 3.202 -9.549 1.00 88.19 100 LYS A N 1
ATOM 807 C CA . LYS A 1 100 ? -6.153 4.007 -10.768 1.00 88.19 100 LYS A CA 1
ATOM 808 C C . LYS A 1 100 ? -4.779 4.560 -11.139 1.00 88.19 100 LYS A C 1
ATOM 810 O O . LYS A 1 100 ? -4.082 5.089 -10.281 1.00 88.19 100 LYS A O 1
ATOM 815 N N . LEU A 1 101 ? -4.417 4.471 -12.416 1.00 89.31 101 LEU A N 1
ATOM 816 C CA . LEU A 1 101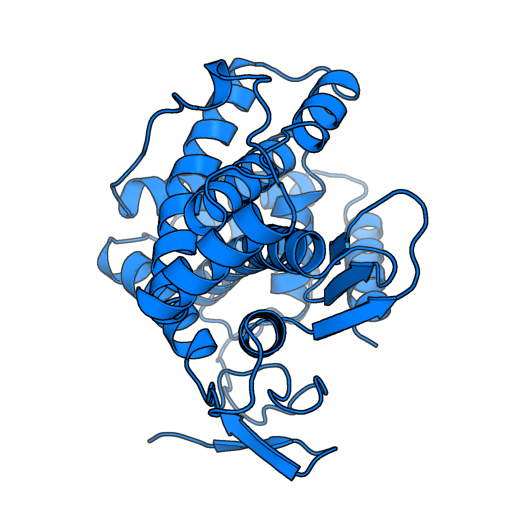 ? -3.161 5.014 -12.926 1.00 89.31 101 LEU A CA 1
ATOM 817 C C . LEU A 1 101 ? -3.432 6.145 -13.913 1.00 89.31 101 LEU A C 1
ATOM 819 O O . LEU A 1 101 ? -4.050 5.909 -14.957 1.00 89.31 101 LEU A O 1
ATOM 823 N N . HIS A 1 102 ? -2.889 7.320 -13.613 1.00 88.62 102 HIS A N 1
ATOM 824 C CA . HIS A 1 102 ? -2.932 8.489 -14.482 1.00 88.62 102 HIS A CA 1
ATOM 825 C C . HIS A 1 102 ? -1.532 8.848 -14.970 1.00 88.62 102 HIS A C 1
ATOM 827 O O . HIS A 1 102 ? -0.538 8.724 -14.257 1.00 88.62 102 HIS A O 1
ATOM 833 N N . ASN A 1 103 ? -1.479 9.295 -16.217 1.00 83.38 103 ASN A N 1
ATOM 834 C CA . ASN A 1 103 ? -0.255 9.629 -16.925 1.00 83.38 103 ASN A CA 1
ATOM 835 C C . ASN A 1 103 ? -0.316 11.118 -17.256 1.00 83.38 103 ASN A C 1
ATOM 837 O O . ASN A 1 103 ? -0.944 11.500 -18.247 1.00 83.38 103 ASN A O 1
ATOM 841 N N . GLU A 1 104 ? 0.328 11.954 -16.450 1.00 83.94 104 GLU A N 1
ATOM 842 C CA . GLU A 1 104 ? 0.233 13.413 -16.557 1.00 83.94 104 GLU A CA 1
ATOM 843 C C . GLU A 1 104 ? 1.615 14.041 -16.732 1.00 83.94 104 GLU A C 1
ATOM 845 O O . GLU A 1 104 ? 2.632 13.398 -16.501 1.00 83.94 104 GLU A O 1
ATOM 850 N N . LYS A 1 105 ? 1.683 15.289 -17.203 1.00 74.44 105 LYS A N 1
ATOM 851 C CA . LYS A 1 105 ? 2.936 16.052 -17.132 1.00 74.44 105 LYS A CA 1
ATOM 852 C C . LYS A 1 105 ? 2.997 16.711 -15.767 1.00 74.44 105 LYS A C 1
ATOM 854 O O . LYS A 1 105 ? 2.139 17.542 -15.474 1.00 74.44 105 LYS A O 1
ATOM 859 N N . GLN A 1 106 ? 4.010 16.382 -14.979 1.00 68.94 106 GLN A N 1
ATOM 860 C CA . GLN A 1 106 ? 4.215 17.001 -13.674 1.00 68.94 106 GLN A CA 1
ATOM 861 C C . GLN A 1 106 ? 5.487 17.843 -13.647 1.00 68.94 106 GLN A C 1
ATOM 863 O O . GLN A 1 106 ? 6.396 17.669 -14.454 1.00 68.94 106 GLN A O 1
ATOM 868 N N . TRP A 1 107 ? 5.531 18.797 -12.719 1.00 57.12 107 TRP A N 1
ATOM 869 C CA . TRP A 1 107 ? 6.707 19.621 -12.470 1.00 57.12 107 TRP A CA 1
ATOM 870 C C . TRP A 1 107 ? 7.223 19.312 -11.067 1.00 57.12 107 TRP A C 1
ATOM 872 O O . TRP A 1 107 ? 6.548 19.601 -10.084 1.00 57.12 107 TRP A O 1
ATOM 882 N N . GLY A 1 108 ? 8.424 18.738 -10.973 1.00 65.06 108 GLY A N 1
ATOM 883 C CA . GLY A 1 108 ? 9.160 18.619 -9.708 1.00 65.06 108 GLY A CA 1
ATOM 884 C C . GLY A 1 108 ? 9.003 17.312 -8.921 1.00 65.06 108 GLY A C 1
ATOM 885 O O . GLY A 1 108 ? 9.669 17.184 -7.898 1.00 65.06 108 GLY A O 1
ATOM 886 N N . THR A 1 109 ? 8.208 16.335 -9.378 1.00 73.56 109 THR A N 1
ATOM 887 C CA . THR A 1 109 ? 8.175 14.966 -8.813 1.00 73.56 109 THR A CA 1
ATOM 888 C C . THR A 1 109 ? 8.054 13.921 -9.925 1.00 73.56 109 THR A C 1
ATOM 890 O O . THR A 1 109 ? 7.520 14.226 -10.990 1.00 73.56 109 THR A O 1
ATOM 893 N N . TYR A 1 110 ? 8.566 12.704 -9.700 1.00 79.00 110 TYR A N 1
ATOM 894 C CA . TYR A 1 110 ? 8.480 11.605 -10.679 1.00 79.00 110 TYR A CA 1
ATOM 895 C C . TYR A 1 110 ? 7.074 10.998 -10.762 1.00 79.00 110 TYR A C 1
ATOM 897 O O . TYR A 1 110 ? 6.649 10.514 -11.813 1.00 79.00 110 TYR A O 1
ATOM 905 N N . GLY A 1 111 ? 6.364 11.031 -9.642 1.00 85.69 111 GLY A N 1
ATOM 906 C CA . GLY A 1 111 ? 5.014 10.542 -9.457 1.00 85.69 111 GLY A CA 1
ATOM 907 C C . GLY A 1 111 ? 4.632 10.639 -7.986 1.00 85.69 111 GLY A C 1
ATOM 908 O O . GLY A 1 111 ? 5.454 11.041 -7.161 1.00 85.69 111 GLY A O 1
ATOM 909 N N . TYR A 1 112 ? 3.380 10.314 -7.685 1.00 87.75 112 TYR A N 1
ATOM 910 C CA . TYR A 1 112 ? 2.896 10.213 -6.313 1.00 87.75 112 TYR A CA 1
ATOM 911 C C . TYR A 1 112 ? 1.652 9.326 -6.210 1.00 87.75 112 TYR A C 1
ATOM 913 O O . TYR A 1 112 ? 0.853 9.207 -7.148 1.00 87.75 112 TYR A O 1
ATOM 921 N N . TYR A 1 113 ? 1.473 8.749 -5.028 1.00 88.62 113 TYR A N 1
ATOM 922 C CA . TYR A 1 113 ? 0.289 8.025 -4.598 1.00 88.62 113 TYR A CA 1
ATOM 923 C C . TYR A 1 113 ? -0.623 8.902 -3.731 1.00 88.62 113 TYR A C 1
ATOM 925 O O . TYR A 1 113 ? -0.201 9.483 -2.729 1.00 88.62 113 TYR A O 1
ATOM 933 N N . HIS A 1 114 ? -1.912 8.956 -4.071 1.00 85.88 114 HIS A N 1
ATOM 934 C CA . HIS A 1 114 ? -2.922 9.631 -3.261 1.00 85.88 114 HIS A CA 1
ATOM 935 C C . HIS A 1 114 ? -4.316 9.008 -3.434 1.00 85.88 114 HIS A C 1
ATOM 937 O O . HIS A 1 114 ? -4.856 8.974 -4.541 1.00 85.88 114 HIS A O 1
ATOM 943 N N . PHE A 1 115 ? -4.917 8.523 -2.341 1.00 83.38 115 PHE A N 1
ATOM 944 C CA . PHE A 1 115 ? -6.277 7.958 -2.299 1.00 83.38 115 PHE A CA 1
ATOM 945 C C . PHE A 1 115 ? -6.591 6.970 -3.441 1.00 83.38 115 PHE A C 1
ATOM 947 O O . PHE A 1 115 ? -7.513 7.204 -4.223 1.00 83.38 115 PHE A O 1
ATOM 954 N N . ASN A 1 116 ? -5.835 5.872 -3.556 1.00 82.88 116 ASN A N 1
ATOM 955 C CA . ASN A 1 116 ? -5.970 4.862 -4.628 1.00 82.88 116 ASN A CA 1
ATOM 956 C C . ASN A 1 116 ? -5.655 5.342 -6.052 1.00 82.88 116 ASN A C 1
ATOM 958 O O . ASN A 1 116 ? -5.878 4.598 -7.012 1.00 82.88 116 ASN A O 1
ATOM 962 N N . ASN A 1 117 ? -5.114 6.547 -6.207 1.00 87.69 117 ASN A N 1
ATOM 963 C CA . ASN A 1 117 ? -4.580 7.029 -7.470 1.00 87.69 117 ASN A CA 1
ATOM 964 C C . ASN A 1 117 ? -3.061 7.002 -7.413 1.00 87.69 117 ASN A C 1
ATOM 966 O O . ASN A 1 117 ? -2.460 7.478 -6.454 1.00 87.69 117 ASN A O 1
ATOM 970 N N . ILE A 1 118 ? -2.455 6.476 -8.464 1.00 92.56 118 ILE A N 1
ATOM 971 C CA . ILE A 1 118 ? -1.043 6.651 -8.761 1.00 92.56 118 ILE A CA 1
ATOM 972 C C . ILE A 1 118 ? -0.971 7.552 -9.979 1.00 92.56 118 ILE A C 1
ATOM 974 O O . ILE A 1 118 ? -1.646 7.311 -10.984 1.00 92.56 118 ILE A O 1
ATOM 978 N N . ILE A 1 119 ? -0.168 8.599 -9.881 1.00 91.19 119 ILE A N 1
ATOM 979 C CA . ILE A 1 119 ? 0.075 9.509 -10.990 1.00 91.19 119 ILE A CA 1
ATOM 980 C C . ILE A 1 119 ? 1.566 9.469 -11.279 1.00 91.19 119 ILE A C 1
ATOM 982 O O . ILE A 1 119 ? 2.371 9.603 -10.361 1.00 91.19 119 ILE A O 1
ATOM 986 N N . ILE A 1 120 ? 1.930 9.255 -12.541 1.00 91.94 120 ILE A N 1
ATOM 987 C CA . ILE A 1 120 ? 3.327 9.251 -12.983 1.00 91.94 120 ILE A CA 1
ATOM 988 C C . ILE A 1 120 ? 3.565 10.343 -14.018 1.00 91.94 120 ILE A C 1
ATOM 990 O O . ILE A 1 120 ? 2.695 10.627 -14.850 1.00 91.94 120 ILE A O 1
ATOM 994 N N . ASP A 1 121 ? 4.760 10.933 -13.987 1.00 88.56 121 ASP A N 1
ATOM 995 C CA . ASP A 1 121 ? 5.155 11.928 -14.974 1.00 88.56 121 ASP A CA 1
ATOM 996 C C . ASP A 1 121 ? 5.586 11.271 -16.295 1.00 88.56 121 ASP A C 1
ATOM 998 O O . ASP A 1 121 ? 6.528 10.473 -16.390 1.00 88.56 121 ASP A O 1
ATOM 1002 N N . ASN A 1 122 ? 4.899 11.659 -17.365 1.00 84.38 122 ASN A N 1
ATOM 1003 C CA . ASN A 1 122 ? 5.158 11.183 -18.714 1.00 84.38 122 ASN A CA 1
ATOM 1004 C C . ASN A 1 122 ? 6.498 11.626 -19.309 1.00 84.38 122 ASN A C 1
ATOM 1006 O O . ASN A 1 122 ? 6.911 11.036 -20.313 1.00 84.38 122 ASN A O 1
ATOM 1010 N N . ASN A 1 123 ? 7.178 12.614 -18.730 1.00 86.94 123 ASN A N 1
ATOM 1011 C CA . ASN A 1 123 ? 8.429 13.145 -19.276 1.00 86.94 123 ASN A CA 1
ATOM 1012 C C . ASN A 1 123 ? 9.648 12.232 -19.044 1.00 86.94 123 ASN A C 1
ATOM 1014 O O . ASN A 1 123 ? 10.671 12.404 -19.707 1.00 86.94 123 ASN A O 1
ATOM 1018 N N . TYR A 1 124 ? 9.555 11.254 -18.139 1.00 86.50 124 TYR A N 1
ATOM 1019 C CA . TYR A 1 124 ? 10.680 10.379 -17.802 1.00 86.50 124 TYR A CA 1
ATOM 1020 C C . TYR A 1 124 ? 10.799 9.150 -18.712 1.00 86.50 124 TYR A C 1
ATOM 1022 O O . TYR A 1 124 ? 9.853 8.737 -19.393 1.00 86.50 124 TYR A O 1
ATOM 1030 N N . ASN A 1 125 ? 11.991 8.549 -18.727 1.00 90.06 125 ASN A N 1
ATOM 1031 C CA . ASN A 1 125 ? 12.226 7.314 -19.470 1.00 90.06 125 ASN A CA 1
ATOM 1032 C C . ASN A 1 125 ? 11.490 6.119 -18.831 1.00 90.06 125 ASN A C 1
ATOM 1034 O O . ASN A 1 125 ? 11.099 6.163 -17.666 1.00 90.06 125 ASN A O 1
ATOM 1038 N N . GLU A 1 126 ? 11.306 5.042 -19.597 1.00 91.50 126 GLU A N 1
ATOM 1039 C CA . GLU A 1 126 ? 10.535 3.872 -19.157 1.00 91.50 126 GLU A CA 1
ATOM 1040 C C . GLU A 1 126 ? 11.074 3.238 -17.875 1.00 91.50 126 GLU A C 1
ATOM 1042 O O . GLU A 1 126 ? 10.285 2.873 -17.013 1.00 91.50 126 GLU A O 1
ATOM 1047 N N . ALA A 1 127 ? 12.395 3.127 -17.711 1.00 92.06 127 ALA A N 1
ATOM 1048 C CA . ALA A 1 127 ? 12.958 2.513 -16.513 1.00 92.06 127 ALA A CA 1
ATOM 1049 C C . ALA A 1 127 ? 12.672 3.351 -15.256 1.00 92.06 127 ALA A C 1
ATOM 1051 O O . ALA A 1 127 ? 12.317 2.785 -14.226 1.00 92.06 127 ALA A O 1
ATOM 1052 N N . MET A 1 128 ? 12.735 4.683 -15.359 1.00 90.50 128 MET A N 1
ATOM 1053 C CA . MET A 1 128 ? 12.343 5.584 -14.269 1.00 90.50 128 MET A CA 1
ATOM 1054 C C . MET A 1 128 ? 10.850 5.472 -13.957 1.00 90.50 128 MET A C 1
ATOM 1056 O O . MET A 1 128 ? 10.484 5.339 -12.797 1.00 90.50 128 MET A O 1
ATOM 1060 N N . LYS A 1 129 ? 9.990 5.434 -14.982 1.00 92.62 129 LYS A N 1
ATOM 1061 C CA . LYS A 1 129 ? 8.543 5.242 -14.797 1.00 92.62 129 LYS A CA 1
ATOM 1062 C C . LYS A 1 129 ? 8.215 3.914 -14.125 1.00 92.62 129 LYS A C 1
ATOM 1064 O O . LYS A 1 129 ? 7.361 3.878 -13.251 1.00 92.62 129 LYS A O 1
ATOM 1069 N N . ILE A 1 130 ? 8.887 2.831 -14.515 1.00 95.00 130 ILE A N 1
ATOM 1070 C CA . ILE A 1 130 ? 8.754 1.518 -13.870 1.00 95.00 130 ILE A CA 1
ATOM 1071 C C . ILE A 1 130 ? 9.145 1.611 -12.392 1.00 95.00 130 ILE A C 1
ATOM 1073 O O . ILE A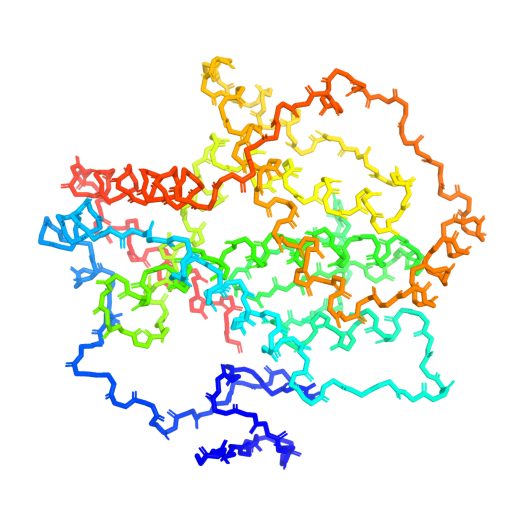 1 130 ? 8.425 1.094 -11.543 1.00 95.00 130 ILE A O 1
ATOM 1077 N N . CYS A 1 131 ? 10.263 2.276 -12.100 1.00 92.94 131 CYS A N 1
ATOM 1078 C CA . CYS A 1 131 ? 10.762 2.469 -10.743 1.00 92.94 131 CYS A CA 1
ATOM 1079 C C . CYS A 1 131 ? 9.724 3.195 -9.877 1.00 92.94 131 CYS A C 1
ATOM 1081 O O . CYS A 1 131 ? 9.242 2.639 -8.893 1.00 92.94 131 CYS A O 1
ATOM 1083 N N . THR A 1 132 ? 9.260 4.356 -10.347 1.00 92.81 132 THR A N 1
ATOM 1084 C CA . THR A 1 132 ? 8.198 5.136 -9.706 1.00 92.81 132 THR A CA 1
ATOM 1085 C C . THR A 1 132 ? 6.908 4.332 -9.552 1.00 92.81 132 THR A C 1
ATOM 1087 O O . THR A 1 132 ? 6.314 4.346 -8.485 1.00 92.81 132 THR A O 1
ATOM 1090 N N . LEU A 1 133 ? 6.479 3.570 -10.564 1.00 95.81 133 LEU A N 1
ATOM 1091 C CA . LEU A 1 133 ? 5.279 2.734 -10.451 1.00 95.81 133 LEU A CA 1
ATOM 1092 C C . LEU A 1 133 ? 5.396 1.686 -9.343 1.00 95.81 133 LEU A C 1
ATOM 1094 O O . LEU A 1 133 ? 4.414 1.452 -8.644 1.00 95.81 133 LEU A O 1
ATOM 1098 N N . ILE A 1 134 ? 6.558 1.049 -9.185 1.00 96.62 134 ILE A N 1
ATOM 1099 C CA . ILE A 1 134 ? 6.786 0.072 -8.112 1.00 96.62 134 ILE A CA 1
ATOM 1100 C C . ILE A 1 134 ? 6.818 0.779 -6.750 1.00 96.62 134 ILE A C 1
ATOM 1102 O O . ILE A 1 134 ? 6.204 0.281 -5.806 1.00 96.62 134 ILE A O 1
ATOM 1106 N N . HIS A 1 135 ? 7.472 1.940 -6.648 1.00 95.56 135 HIS A N 1
ATOM 1107 C CA . HIS A 1 135 ? 7.515 2.756 -5.427 1.00 95.56 135 HIS A CA 1
ATOM 1108 C C . HIS A 1 135 ? 6.112 3.188 -4.983 1.00 95.56 135 HIS A C 1
ATOM 1110 O O . HIS A 1 135 ? 5.664 2.821 -3.897 1.00 95.56 135 HIS A O 1
ATOM 1116 N N . GLU A 1 136 ? 5.355 3.850 -5.859 1.00 95.94 136 GLU A N 1
ATOM 1117 C CA . GLU A 1 136 ? 4.002 4.327 -5.550 1.00 95.94 136 GLU A CA 1
ATOM 1118 C C . GLU A 1 136 ? 3.012 3.181 -5.305 1.00 95.94 136 GLU A C 1
ATOM 1120 O O . GLU A 1 136 ? 2.127 3.273 -4.450 1.00 95.94 136 GLU A O 1
ATOM 1125 N N . LEU A 1 137 ? 3.165 2.057 -6.013 1.00 96.75 137 LEU A N 1
ATOM 1126 C CA . LEU A 1 137 ? 2.360 0.867 -5.742 1.00 96.75 137 LEU A CA 1
ATOM 1127 C C . LEU A 1 137 ? 2.670 0.279 -4.363 1.00 96.75 137 LEU A C 1
ATOM 1129 O O . LEU A 1 137 ? 1.772 -0.265 -3.725 1.00 96.75 137 LEU A O 1
ATOM 1133 N N . SER A 1 138 ? 3.902 0.410 -3.875 1.00 97.38 138 SER A N 1
ATOM 1134 C CA . SER A 1 138 ? 4.270 -0.053 -2.535 1.00 97.38 138 SER A CA 1
ATOM 1135 C C . SER A 1 138 ? 3.536 0.735 -1.451 1.00 97.38 138 SER A C 1
ATOM 1137 O O . SER A 1 138 ? 3.008 0.125 -0.520 1.00 97.38 138 SER A O 1
ATOM 1139 N N . HIS A 1 139 ? 3.407 2.057 -1.608 1.00 96.75 139 HIS A N 1
ATOM 1140 C CA . HIS A 1 139 ? 2.576 2.887 -0.729 1.00 96.75 139 HIS A CA 1
ATOM 1141 C C . HIS A 1 139 ? 1.114 2.444 -0.732 1.00 96.75 139 HIS A C 1
ATOM 1143 O O . HIS A 1 139 ? 0.510 2.267 0.326 1.00 96.75 139 HIS A O 1
ATOM 1149 N N . HIS A 1 140 ? 0.553 2.204 -1.918 1.00 95.44 140 HIS A N 1
ATOM 1150 C CA . HIS A 1 140 ? -0.820 1.727 -2.035 1.00 95.44 140 HIS A CA 1
ATOM 1151 C C . HIS A 1 140 ? -1.022 0.362 -1.361 1.00 95.44 140 HIS A C 1
ATOM 1153 O O . HIS A 1 140 ? -1.967 0.183 -0.597 1.00 95.44 140 HIS A O 1
ATOM 1159 N N . LEU A 1 141 ? -0.122 -0.598 -1.591 1.00 96.81 141 LEU A N 1
ATOM 1160 C CA . LEU A 1 141 ? -0.203 -1.921 -0.967 1.00 96.81 141 LEU A CA 1
ATOM 1161 C C . LEU A 1 141 ? -0.037 -1.849 0.555 1.00 96.81 141 LEU A C 1
ATOM 1163 O O . LEU A 1 141 ? -0.644 -2.644 1.272 1.00 96.81 141 LEU A O 1
ATOM 1167 N N . TYR A 1 142 ? 0.727 -0.880 1.061 1.00 97.25 142 TYR A N 1
ATOM 1168 C CA . TYR A 1 142 ? 0.794 -0.614 2.493 1.00 97.25 142 TYR A CA 1
ATOM 1169 C C . TYR A 1 142 ? -0.551 -0.128 3.047 1.00 97.25 142 TYR A C 1
ATOM 1171 O O . TYR A 1 142 ? -1.024 -0.678 4.044 1.00 97.25 142 TYR A O 1
ATOM 1179 N N . SER A 1 143 ? -1.214 0.822 2.374 1.00 95.25 143 SER A N 1
ATOM 1180 C CA . SER A 1 143 ? -2.588 1.229 2.706 1.00 95.25 143 SER A CA 1
ATOM 1181 C C . SER A 1 143 ? -3.555 0.042 2.661 1.00 95.25 143 SER A C 1
ATOM 1183 O O . SER A 1 143 ? -4.290 -0.188 3.619 1.00 95.25 143 SER A O 1
ATOM 1185 N N . GLU A 1 144 ? -3.500 -0.785 1.617 1.00 94.38 144 GLU A N 1
ATOM 1186 C CA . GLU A 1 144 ? -4.374 -1.952 1.466 1.00 94.38 144 GLU A CA 1
ATOM 1187 C C . GLU A 1 144 ? -4.249 -2.936 2.647 1.00 94.38 144 GLU A C 1
ATOM 1189 O O . GLU A 1 144 ? -5.253 -3.480 3.110 1.00 94.38 144 GLU A O 1
ATOM 1194 N N . ILE A 1 145 ? -3.042 -3.136 3.193 1.00 96.25 145 ILE A N 1
ATOM 1195 C CA . ILE A 1 145 ? -2.835 -3.973 4.387 1.00 96.25 145 ILE A CA 1
ATOM 1196 C C . ILE A 1 145 ? -3.599 -3.406 5.592 1.00 96.25 145 ILE A C 1
ATOM 1198 O O . ILE A 1 145 ? -4.289 -4.157 6.290 1.00 96.25 145 ILE A O 1
ATOM 1202 N N . PHE A 1 146 ? -3.528 -2.095 5.835 1.00 96.38 146 PHE A N 1
ATOM 1203 C CA . PHE A 1 146 ? -4.302 -1.452 6.902 1.00 96.38 146 PHE A CA 1
ATOM 1204 C C . PHE A 1 146 ? -5.810 -1.527 6.660 1.00 96.38 146 PHE A C 1
ATOM 1206 O O . PHE A 1 146 ? -6.574 -1.777 7.594 1.00 96.38 146 PHE A O 1
ATOM 1213 N N . GLU A 1 147 ? -6.251 -1.334 5.422 1.00 94.06 147 GLU A N 1
ATOM 1214 C CA . GLU A 1 147 ? -7.667 -1.386 5.062 1.00 94.06 147 GLU A CA 1
ATOM 1215 C C . GLU A 1 147 ? -8.242 -2.783 5.304 1.00 94.06 147 GLU A C 1
ATOM 1217 O O . GLU A 1 147 ? -9.278 -2.912 5.954 1.00 94.06 147 GLU A O 1
ATOM 1222 N N . GLN A 1 148 ? -7.540 -3.835 4.875 1.00 92.00 148 GLN A N 1
ATOM 1223 C CA . GLN A 1 148 ? -7.925 -5.229 5.123 1.00 92.00 148 GLN A CA 1
ATOM 1224 C C . GLN A 1 148 ? -7.911 -5.571 6.622 1.00 92.00 148 GLN A C 1
ATOM 1226 O O . GLN A 1 148 ? -8.789 -6.299 7.092 1.00 92.00 148 GLN A O 1
ATOM 1231 N N . LEU A 1 149 ? -6.968 -5.017 7.397 1.00 92.94 149 LEU A N 1
ATOM 1232 C CA . LEU A 1 149 ? -6.964 -5.139 8.860 1.00 92.94 149 LEU A CA 1
ATOM 1233 C C . LEU A 1 149 ? -8.217 -4.506 9.479 1.00 92.94 149 LEU A C 1
ATOM 1235 O O . LEU A 1 149 ? -8.878 -5.145 10.297 1.00 92.94 149 LEU A O 1
ATOM 1239 N N . LEU A 1 150 ? -8.582 -3.283 9.087 1.00 93.25 150 LEU A N 1
ATOM 1240 C CA . LEU A 1 150 ? -9.786 -2.612 9.594 1.00 93.25 150 LEU A CA 1
ATOM 1241 C C . LEU A 1 150 ? -11.073 -3.315 9.148 1.00 93.25 150 LEU A C 1
ATOM 1243 O O . LEU A 1 150 ? -11.998 -3.462 9.949 1.00 93.25 150 LEU A O 1
ATOM 1247 N N . MET A 1 151 ? -11.122 -3.798 7.906 1.00 88.69 151 MET A N 1
ATOM 1248 C CA . MET A 1 151 ? -12.219 -4.626 7.398 1.00 88.69 151 MET A CA 1
ATOM 1249 C C . MET A 1 151 ? -12.407 -5.880 8.252 1.00 88.69 151 MET A C 1
ATOM 1251 O O . MET A 1 151 ? -13.533 -6.185 8.647 1.00 88.69 151 MET A O 1
ATOM 1255 N N . TYR A 1 152 ? -11.313 -6.569 8.587 1.00 86.50 152 TYR A N 1
ATOM 1256 C CA . TYR A 1 152 ? -11.339 -7.735 9.466 1.00 86.50 152 TYR A CA 1
ATOM 1257 C C . TYR A 1 152 ? -11.809 -7.376 10.885 1.00 86.50 152 TYR A C 1
ATOM 1259 O O . TYR A 1 152 ? -12.753 -7.979 11.390 1.00 86.50 152 TYR A O 1
ATOM 1267 N N . ILE A 1 153 ? -11.200 -6.364 11.514 1.00 88.12 153 ILE A N 1
ATOM 1268 C CA . ILE A 1 153 ? -11.498 -5.942 12.897 1.00 88.12 153 ILE A CA 1
ATOM 1269 C C . ILE A 1 153 ? -12.963 -5.516 13.061 1.00 88.12 153 ILE A C 1
ATOM 1271 O O . ILE A 1 153 ? -13.585 -5.772 14.096 1.00 88.12 153 ILE A O 1
ATOM 1275 N N . PHE A 1 154 ? -13.524 -4.838 12.062 1.00 85.44 154 PHE A N 1
ATOM 1276 C CA . PHE A 1 154 ? -14.889 -4.326 12.133 1.00 85.44 154 PHE A CA 1
ATOM 1277 C C . PHE A 1 154 ? -15.939 -5.248 11.523 1.00 85.44 154 PHE A C 1
ATOM 1279 O O . PHE A 1 154 ? -17.125 -4.923 11.634 1.00 85.44 154 PHE A O 1
ATOM 1286 N N . ASP A 1 155 ? -15.529 -6.379 10.939 1.00 78.50 155 ASP A N 1
ATOM 1287 C CA . ASP A 1 155 ? -16.395 -7.235 10.120 1.00 78.50 155 ASP A CA 1
ATOM 1288 C C . ASP A 1 155 ? -17.170 -6.388 9.092 1.00 78.50 155 ASP A C 1
ATOM 1290 O O . ASP A 1 155 ? -18.402 -6.379 9.013 1.00 78.50 155 ASP A O 1
ATOM 1294 N N . SER A 1 156 ? -16.416 -5.561 8.365 1.00 79.75 156 SER A N 1
ATOM 1295 C CA . SER A 1 156 ? -16.938 -4.582 7.415 1.00 79.75 156 SER A CA 1
ATOM 1296 C C . SER A 1 156 ? -16.359 -4.837 6.035 1.00 79.75 156 SER A C 1
ATOM 1298 O O . SER A 1 156 ? -15.189 -5.180 5.874 1.00 79.75 156 SER A O 1
ATOM 1300 N N . ARG A 1 157 ? -17.163 -4.573 5.003 1.00 78.12 157 ARG A N 1
ATOM 1301 C CA . ARG A 1 157 ? -16.617 -4.335 3.662 1.00 78.12 157 ARG A CA 1
ATOM 1302 C C . ARG A 1 157 ? -15.723 -3.089 3.665 1.00 78.12 157 ARG A C 1
ATOM 1304 O O . ARG A 1 157 ? -15.861 -2.237 4.548 1.00 78.12 157 ARG A O 1
ATOM 1311 N N . LYS A 1 158 ? -14.877 -2.947 2.641 1.00 84.50 158 LYS A N 1
ATOM 1312 C CA . LYS A 1 158 ? -14.139 -1.703 2.401 1.00 84.50 158 LYS A CA 1
ATOM 1313 C C . LYS A 1 158 ? -15.115 -0.549 2.166 1.00 84.50 158 LYS A C 1
ATOM 1315 O O . LYS A 1 158 ? -16.104 -0.710 1.446 1.00 84.50 158 LYS A O 1
ATOM 1320 N N . THR A 1 159 ? -14.848 0.597 2.778 1.00 85.25 159 THR A N 1
ATOM 1321 C CA . THR A 1 159 ? -15.639 1.822 2.630 1.00 85.25 159 THR A CA 1
ATOM 1322 C C . THR A 1 159 ? -14.716 3.016 2.439 1.00 85.25 159 THR A C 1
ATOM 1324 O O . THR A 1 159 ? -13.567 2.980 2.871 1.00 85.25 159 THR A O 1
ATOM 1327 N N . ASP A 1 160 ? -15.249 4.095 1.868 1.00 87.06 160 ASP A N 1
ATOM 1328 C CA . ASP A 1 160 ? -14.532 5.367 1.711 1.00 87.06 160 ASP A CA 1
ATOM 1329 C C . ASP A 1 160 ? -13.985 5.883 3.050 1.00 87.06 160 ASP A C 1
ATOM 1331 O O . ASP A 1 160 ? -12.888 6.418 3.108 1.00 87.06 160 ASP A O 1
ATOM 1335 N N . ALA A 1 161 ? -14.721 5.673 4.149 1.00 89.62 161 ALA A N 1
ATOM 1336 C CA . ALA A 1 161 ? -14.271 6.054 5.486 1.00 89.62 161 ALA A CA 1
ATOM 1337 C C . ALA A 1 161 ? -13.041 5.247 5.946 1.00 89.62 161 ALA A C 1
AT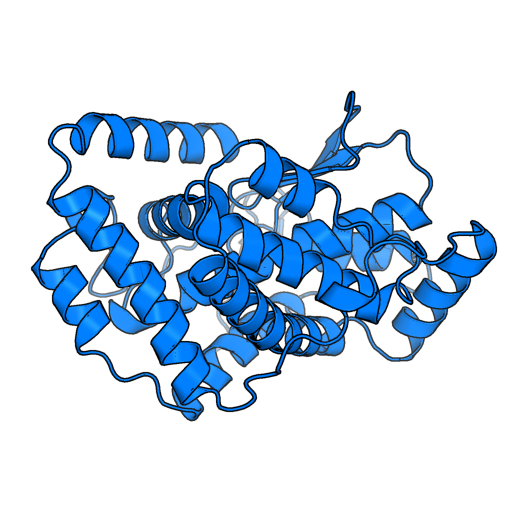OM 1339 O O . ALA A 1 161 ? -12.147 5.813 6.571 1.00 89.62 161 ALA A O 1
ATOM 1340 N N . ILE A 1 162 ? -12.984 3.943 5.637 1.00 91.31 162 ILE A N 1
ATOM 1341 C CA . ILE A 1 162 ? -11.821 3.093 5.941 1.00 91.31 162 ILE A CA 1
ATOM 1342 C C . ILE A 1 162 ? -10.602 3.554 5.134 1.00 91.31 162 ILE A C 1
ATOM 1344 O O . ILE A 1 162 ? -9.533 3.732 5.704 1.00 91.31 162 ILE A O 1
ATOM 1348 N N . GLU A 1 163 ? -10.753 3.794 3.835 1.00 90.31 163 GLU A N 1
ATOM 1349 C CA . GLU A 1 163 ? -9.633 4.251 2.997 1.00 90.31 163 GLU A CA 1
ATOM 1350 C C . GLU A 1 163 ? -9.154 5.643 3.409 1.00 90.31 163 GLU A C 1
ATOM 1352 O O . GLU A 1 163 ? -7.956 5.880 3.540 1.00 90.31 163 GLU A O 1
ATOM 1357 N N . ALA A 1 164 ? -10.083 6.563 3.678 1.00 90.62 164 ALA A N 1
ATOM 1358 C CA . ALA A 1 164 ? -9.751 7.916 4.093 1.00 90.62 164 ALA A CA 1
ATOM 1359 C C . ALA A 1 164 ? -8.957 7.927 5.411 1.00 90.62 164 ALA A C 1
ATOM 1361 O O . ALA A 1 164 ? -7.914 8.580 5.490 1.00 90.62 164 ALA A O 1
ATOM 1362 N N . ILE A 1 165 ? -9.386 7.167 6.431 1.00 92.25 165 ILE A N 1
ATOM 1363 C CA . ILE A 1 165 ? -8.650 7.114 7.704 1.00 92.25 165 ILE A CA 1
ATOM 1364 C C . ILE A 1 165 ? -7.287 6.431 7.559 1.00 92.25 165 ILE A C 1
ATOM 1366 O O . ILE A 1 165 ? -6.324 6.822 8.222 1.00 92.25 165 ILE A O 1
ATOM 1370 N N . VAL A 1 166 ? -7.176 5.427 6.686 1.00 93.50 166 VAL A N 1
ATOM 1371 C CA . VAL A 1 166 ? -5.898 4.765 6.412 1.00 93.50 166 VAL A CA 1
ATOM 1372 C C . VAL A 1 166 ? -4.949 5.712 5.694 1.00 93.50 166 VAL A C 1
ATOM 1374 O O . VAL A 1 166 ? -3.790 5.794 6.091 1.00 93.50 166 VAL A O 1
ATOM 1377 N N . GLN A 1 167 ? -5.424 6.483 4.714 1.00 89.69 167 GLN A N 1
ATOM 1378 C CA . GLN A 1 167 ? -4.600 7.491 4.051 1.00 89.69 167 GLN A CA 1
ATOM 1379 C C . GLN A 1 167 ? -4.043 8.499 5.063 1.00 89.69 167 GLN A C 1
ATOM 1381 O O . GLN A 1 167 ? -2.843 8.772 5.063 1.00 89.69 167 GLN A O 1
ATOM 1386 N N . TYR A 1 168 ? -4.896 8.993 5.968 1.00 88.88 168 TYR A N 1
ATOM 1387 C CA . TYR A 1 168 ? -4.463 9.873 7.053 1.00 88.88 168 TYR A CA 1
ATOM 1388 C C . TYR A 1 168 ? -3.403 9.197 7.934 1.00 88.88 168 TYR A C 1
ATOM 1390 O O . TYR A 1 168 ? -2.378 9.795 8.255 1.00 88.88 168 TYR A O 1
ATOM 1398 N N . THR A 1 169 ? -3.615 7.921 8.273 1.00 89.62 169 THR A N 1
ATOM 1399 C CA . THR A 1 169 ? -2.669 7.123 9.064 1.00 89.62 169 THR A CA 1
ATOM 1400 C C . THR A 1 169 ? -1.301 7.049 8.388 1.00 89.62 169 THR A C 1
ATOM 1402 O O . THR A 1 169 ? -0.292 7.313 9.029 1.00 89.62 169 THR A O 1
ATOM 1405 N N . VAL A 1 170 ? -1.229 6.700 7.105 1.00 88.88 170 VAL A N 1
ATOM 1406 C CA . VAL A 1 170 ? 0.058 6.384 6.460 1.00 88.88 170 VAL A CA 1
ATOM 1407 C C . VAL A 1 170 ? 0.805 7.594 5.887 1.00 88.88 170 VAL A C 1
ATOM 1409 O O . VAL A 1 170 ? 1.996 7.462 5.605 1.00 88.88 170 VAL A O 1
ATOM 1412 N N . ILE A 1 171 ? 0.150 8.751 5.718 1.00 83.00 171 ILE A N 1
ATOM 1413 C CA . ILE A 1 171 ? 0.754 9.940 5.083 1.00 83.00 171 ILE A CA 1
ATOM 1414 C C . ILE A 1 171 ? 0.877 11.139 6.027 1.00 83.00 171 ILE A C 1
ATOM 1416 O O . ILE A 1 171 ? 1.927 11.774 6.057 1.00 83.00 171 ILE A O 1
ATOM 1420 N N . GLU A 1 172 ? -0.161 11.473 6.795 1.00 81.88 172 GLU A N 1
ATOM 1421 C CA . GLU A 1 172 ? -0.209 12.767 7.499 1.00 81.88 172 GLU A CA 1
ATOM 1422 C C . GLU A 1 172 ? 0.634 12.777 8.782 1.00 81.88 172 GLU A C 1
ATOM 1424 O O . GLU A 1 172 ? 1.147 13.815 9.205 1.00 81.88 172 GLU A O 1
ATOM 1429 N N . ASN A 1 173 ? 0.822 11.615 9.415 1.00 87.50 173 ASN A N 1
ATOM 1430 C CA . ASN A 1 173 ? 1.708 11.502 10.568 1.00 87.50 173 ASN A CA 1
ATOM 1431 C C . ASN A 1 173 ? 3.173 11.370 10.103 1.00 87.50 173 ASN A C 1
ATOM 1433 O O . ASN A 1 173 ? 3.507 10.364 9.473 1.00 87.50 173 ASN A O 1
ATOM 1437 N N . PRO A 1 174 ? 4.087 12.294 10.468 1.00 92.19 174 PRO A N 1
ATOM 1438 C CA . PRO A 1 174 ? 5.456 12.298 9.946 1.00 92.19 174 PRO A CA 1
ATOM 1439 C C . PRO A 1 174 ? 6.267 11.058 10.346 1.00 92.19 174 PRO A C 1
ATOM 1441 O O . PRO A 1 174 ? 7.124 10.618 9.585 1.00 92.19 174 PRO A O 1
ATOM 1444 N N . TYR A 1 175 ? 5.989 10.445 11.504 1.00 94.31 175 TYR A N 1
ATOM 1445 C CA . TYR A 1 175 ? 6.625 9.178 11.873 1.00 94.31 175 TYR A CA 1
ATOM 1446 C C . TYR A 1 175 ? 6.159 8.049 10.946 1.00 94.31 175 TYR A C 1
ATOM 1448 O O . TYR A 1 175 ? 6.972 7.266 10.456 1.00 94.31 175 TYR A O 1
ATOM 1456 N N . TYR A 1 176 ? 4.856 7.966 10.680 1.00 95.00 176 TYR A N 1
ATOM 1457 C CA . TYR A 1 176 ? 4.285 6.890 9.867 1.00 95.00 176 TYR A CA 1
ATOM 1458 C C . TYR A 1 176 ? 4.629 7.059 8.386 1.00 95.00 176 TYR A C 1
ATOM 1460 O O . TYR A 1 176 ? 4.944 6.065 7.730 1.00 95.00 176 TYR A O 1
ATOM 1468 N N . ALA A 1 177 ? 4.694 8.303 7.909 1.00 94.31 177 ALA A N 1
ATOM 1469 C CA . ALA A 1 177 ? 5.197 8.650 6.586 1.00 94.31 177 ALA A CA 1
ATOM 1470 C C . ALA A 1 177 ? 6.637 8.156 6.379 1.00 94.31 177 ALA A C 1
ATOM 1472 O O . ALA A 1 177 ? 6.930 7.558 5.351 1.00 94.31 177 ALA A O 1
ATOM 1473 N N . ILE A 1 178 ? 7.523 8.288 7.376 1.00 95.12 178 ILE A N 1
ATOM 1474 C CA . ILE A 1 178 ? 8.889 7.742 7.287 1.00 95.12 178 ILE A CA 1
ATOM 1475 C C . ILE A 1 178 ? 8.884 6.220 7.097 1.00 95.12 178 ILE A C 1
ATOM 1477 O O . ILE A 1 178 ? 9.616 5.703 6.253 1.00 95.12 178 ILE A O 1
ATOM 1481 N N . GLY A 1 179 ? 8.072 5.491 7.870 1.00 96.00 179 GLY A N 1
ATOM 1482 C CA . GLY A 1 179 ? 7.947 4.038 7.715 1.00 96.00 179 GLY A CA 1
ATOM 1483 C C . GLY A 1 179 ? 7.394 3.646 6.340 1.00 96.00 179 GLY A C 1
ATOM 1484 O O . GLY A 1 179 ? 7.871 2.685 5.738 1.00 96.00 179 GLY A O 1
ATOM 1485 N N . ASN A 1 180 ? 6.435 4.422 5.832 1.00 96.62 180 ASN A N 1
ATOM 1486 C CA . ASN A 1 180 ? 5.821 4.249 4.518 1.00 96.62 180 ASN A CA 1
ATOM 1487 C C . ASN A 1 180 ? 6.826 4.476 3.366 1.00 96.62 180 ASN A C 1
ATOM 1489 O O . ASN A 1 180 ? 6.952 3.635 2.480 1.00 96.62 180 ASN A O 1
ATOM 1493 N N . GLU A 1 181 ? 7.606 5.558 3.410 1.00 94.94 181 GLU A N 1
ATOM 1494 C CA . GLU A 1 181 ? 8.691 5.836 2.453 1.00 94.94 181 GLU A CA 1
ATOM 1495 C C . GLU A 1 181 ? 9.785 4.771 2.505 1.00 94.94 181 GLU A C 1
ATOM 1497 O O . GLU A 1 181 ? 10.206 4.248 1.474 1.00 94.94 181 GLU A O 1
ATOM 1502 N N . TYR A 1 182 ? 10.214 4.379 3.707 1.00 95.31 182 TYR A N 1
ATOM 1503 C CA . TYR A 1 182 ? 11.221 3.331 3.858 1.00 95.31 182 TYR A CA 1
ATOM 1504 C C . TYR A 1 182 ? 10.757 2.004 3.243 1.00 95.31 182 TYR A C 1
ATOM 1506 O O . TYR A 1 182 ? 11.536 1.307 2.581 1.00 95.31 182 TYR A O 1
ATOM 1514 N N . LEU A 1 183 ? 9.482 1.659 3.440 1.00 96.50 183 LEU A N 1
ATOM 1515 C CA . LEU A 1 183 ? 8.862 0.488 2.833 1.00 96.50 183 LEU A CA 1
ATOM 1516 C C . LEU A 1 183 ? 8.915 0.542 1.304 1.00 96.50 183 LEU A C 1
ATOM 1518 O O . LEU A 1 183 ? 9.274 -0.458 0.670 1.00 96.50 183 LEU A O 1
ATOM 1522 N N . ALA A 1 184 ? 8.587 1.694 0.721 1.00 95.56 184 ALA A N 1
ATOM 1523 C CA . ALA A 1 184 ? 8.552 1.867 -0.723 1.00 95.56 184 ALA A CA 1
ATOM 1524 C C . ALA A 1 184 ? 9.954 1.763 -1.333 1.00 95.56 184 ALA A C 1
ATOM 1526 O O . ALA A 1 184 ? 10.161 0.935 -2.219 1.00 95.56 184 ALA A O 1
ATOM 1527 N N . TYR A 1 185 ? 10.955 2.433 -0.752 1.00 93.50 185 TYR A N 1
ATOM 1528 C CA . TYR A 1 185 ? 12.355 2.301 -1.180 1.00 93.50 185 TYR A CA 1
ATOM 1529 C C . TYR A 1 185 ? 12.904 0.883 -1.046 1.00 93.50 185 TYR A C 1
ATOM 1531 O O . TYR A 1 185 ? 13.708 0.436 -1.867 1.00 93.50 185 TYR A O 1
ATOM 1539 N N . THR A 1 186 ? 12.509 0.161 0.001 1.00 93.81 186 THR A N 1
ATOM 1540 C CA . THR A 1 186 ? 12.947 -1.226 0.203 1.00 93.81 186 THR A CA 1
ATOM 1541 C C . THR A 1 186 ? 12.346 -2.148 -0.856 1.00 93.81 186 THR A C 1
ATOM 1543 O O . THR A 1 186 ? 13.055 -2.977 -1.432 1.00 93.81 186 THR A O 1
ATOM 1546 N N . THR A 1 187 ? 11.059 -1.977 -1.152 1.00 95.69 187 THR A N 1
ATOM 1547 C CA . THR A 1 187 ? 10.345 -2.761 -2.167 1.00 95.69 187 THR A CA 1
ATOM 1548 C C . THR A 1 187 ? 10.845 -2.440 -3.575 1.00 95.69 187 THR A C 1
ATOM 1550 O O . THR A 1 187 ? 11.188 -3.351 -4.330 1.00 95.69 187 THR A O 1
ATOM 1553 N N . GLU A 1 188 ? 10.959 -1.156 -3.916 1.00 93.94 188 GLU A N 1
ATOM 1554 C CA . GLU A 1 188 ? 11.532 -0.685 -5.178 1.00 93.94 188 GLU A CA 1
ATOM 1555 C C . GLU A 1 188 ? 12.947 -1.241 -5.365 1.00 93.94 188 GLU A C 1
ATOM 1557 O O . GLU A 1 188 ? 13.243 -1.877 -6.381 1.00 93.94 188 GLU A O 1
ATOM 1562 N N . GLY A 1 189 ? 13.804 -1.088 -4.351 1.00 91.44 189 GLY A N 1
ATOM 1563 C CA . GLY A 1 189 ? 15.182 -1.562 -4.384 1.00 91.44 189 GLY A CA 1
ATOM 1564 C C . GLY A 1 189 ? 15.300 -3.063 -4.655 1.00 91.44 189 GLY A C 1
ATOM 1565 O O . GLY A 1 189 ? 16.181 -3.484 -5.412 1.00 91.44 189 GLY A O 1
ATOM 1566 N N . TYR A 1 190 ? 14.373 -3.868 -4.126 1.00 93.31 190 TYR A N 1
ATOM 1567 C CA . TYR A 1 190 ? 14.330 -5.314 -4.352 1.00 93.31 190 TYR A CA 1
ATOM 1568 C C . TYR A 1 190 ? 14.073 -5.705 -5.818 1.00 93.31 190 TYR A C 1
ATOM 1570 O O . TYR A 1 190 ? 14.699 -6.642 -6.330 1.00 93.31 190 TYR A O 1
ATOM 1578 N N . PHE A 1 191 ? 13.161 -5.011 -6.502 1.00 94.19 191 PHE A N 1
ATOM 1579 C CA . PHE A 1 191 ? 12.806 -5.310 -7.897 1.00 94.19 191 PHE A CA 1
ATOM 1580 C C . PHE A 1 191 ? 13.704 -4.594 -8.909 1.00 94.19 191 PHE A C 1
ATOM 1582 O O . PHE A 1 191 ? 13.984 -5.145 -9.976 1.00 94.19 191 PHE A O 1
ATOM 1589 N N . MET A 1 192 ? 14.202 -3.409 -8.557 1.00 91.69 192 MET A N 1
ATOM 1590 C CA . MET A 1 192 ? 14.971 -2.529 -9.441 1.00 91.69 192 MET A CA 1
ATOM 1591 C C . MET A 1 192 ? 16.482 -2.571 -9.181 1.00 91.69 192 MET A C 1
ATOM 1593 O O . MET A 1 192 ? 17.216 -1.747 -9.718 1.00 91.69 192 MET A O 1
ATOM 1597 N N . ASN A 1 193 ? 16.984 -3.536 -8.401 1.00 85.75 193 ASN A N 1
ATOM 1598 C CA . ASN A 1 193 ? 18.403 -3.666 -8.029 1.00 85.75 193 ASN A CA 1
ATOM 1599 C C . ASN A 1 193 ? 18.984 -2.385 -7.401 1.00 85.75 193 ASN A C 1
ATOM 1601 O O . ASN A 1 193 ? 20.102 -1.980 -7.724 1.00 85.75 193 ASN A O 1
ATOM 1605 N N . ASN A 1 194 ? 18.210 -1.735 -6.529 1.00 82.50 194 ASN A N 1
ATOM 1606 C CA . ASN A 1 194 ? 18.533 -0.453 -5.892 1.00 82.50 194 ASN A CA 1
ATOM 1607 C C . ASN A 1 194 ? 18.816 0.703 -6.867 1.00 82.50 194 ASN A C 1
ATOM 1609 O O . ASN A 1 194 ? 19.377 1.711 -6.449 1.00 82.50 194 ASN A O 1
ATOM 1613 N N . ALA A 1 195 ? 18.446 0.585 -8.147 1.00 75.44 195 ALA A N 1
ATOM 1614 C CA . ALA A 1 195 ? 18.906 1.490 -9.197 1.00 75.44 195 ALA A CA 1
ATOM 1615 C C . ALA A 1 195 ? 18.445 2.953 -9.052 1.00 75.44 195 ALA A C 1
ATOM 1617 O O . ALA A 1 195 ? 19.068 3.823 -9.652 1.00 75.44 195 ALA A O 1
ATOM 1618 N N . MET A 1 196 ? 17.399 3.234 -8.266 1.00 73.75 196 MET A N 1
ATOM 1619 C CA . MET A 1 196 ? 16.977 4.599 -7.912 1.00 73.75 196 MET A CA 1
ATOM 1620 C C . MET A 1 196 ? 16.665 4.766 -6.422 1.00 73.75 196 MET A C 1
ATOM 1622 O O . MET A 1 196 ? 16.020 5.738 -6.041 1.00 73.75 196 MET A O 1
ATOM 1626 N N . LYS A 1 197 ? 17.154 3.853 -5.571 1.00 73.88 197 LYS A N 1
ATOM 1627 C CA . LYS A 1 197 ? 16.896 3.908 -4.132 1.00 73.88 197 LYS A CA 1
ATOM 1628 C C . LYS A 1 197 ? 17.535 5.169 -3.543 1.00 73.88 197 LYS A C 1
ATOM 1630 O O . LYS A 1 197 ? 18.733 5.187 -3.272 1.00 73.88 197 LYS A O 1
ATOM 1635 N N . ASP A 1 198 ? 16.742 6.218 -3.379 1.00 76.06 198 ASP A N 1
ATOM 1636 C CA . ASP A 1 198 ? 17.169 7.536 -2.918 1.00 76.06 198 ASP A CA 1
ATOM 1637 C C . ASP A 1 198 ? 16.245 8.008 -1.805 1.00 76.06 198 ASP A C 1
ATOM 1639 O O . ASP A 1 198 ? 15.141 8.448 -2.075 1.00 76.06 198 ASP A O 1
ATOM 1643 N N . TYR A 1 199 ? 16.714 7.988 -0.561 1.00 84.56 199 TYR A N 1
ATOM 1644 C CA . TYR A 1 199 ? 15.930 8.353 0.621 1.00 84.56 199 TYR A CA 1
ATOM 1645 C C . TYR A 1 199 ? 15.630 9.862 0.765 1.00 84.56 199 TYR A C 1
ATOM 1647 O O . TYR A 1 199 ? 15.367 10.334 1.874 1.00 84.56 199 TYR A O 1
ATOM 1655 N N . ALA A 1 200 ? 15.673 10.643 -0.317 1.00 84.69 200 ALA A N 1
ATOM 1656 C CA . ALA A 1 200 ? 15.418 12.080 -0.312 1.00 84.69 200 ALA A CA 1
ATOM 1657 C C . ALA A 1 200 ? 14.079 12.466 0.345 1.00 84.69 200 ALA A C 1
ATOM 1659 O O . ALA A 1 200 ? 14.036 13.456 1.081 1.00 84.69 200 ALA A O 1
ATOM 1660 N N . SER A 1 201 ? 13.000 11.695 0.144 1.00 86.81 201 SER A N 1
ATOM 1661 C CA . SER A 1 201 ? 11.701 11.968 0.786 1.00 86.81 201 SER A CA 1
ATOM 1662 C C . SER A 1 201 ? 11.788 11.835 2.312 1.00 86.81 201 SER A C 1
ATOM 1664 O O . SER A 1 201 ? 11.346 12.729 3.037 1.00 86.81 201 SER A O 1
ATOM 1666 N N . ILE A 1 202 ? 12.461 10.793 2.808 1.00 90.69 202 ILE A N 1
ATOM 1667 C CA . ILE A 1 202 ? 12.712 10.570 4.238 1.00 90.69 202 ILE A CA 1
ATOM 1668 C C . ILE A 1 202 ? 13.552 11.708 4.815 1.00 90.69 202 ILE A C 1
ATOM 1670 O O . ILE A 1 202 ? 13.183 12.285 5.839 1.00 90.69 202 ILE A O 1
ATOM 1674 N N . LEU A 1 203 ? 14.650 12.077 4.148 1.00 88.56 203 LEU A N 1
ATOM 1675 C CA . LEU A 1 203 ? 15.510 13.183 4.582 1.00 88.56 203 LEU A CA 1
ATOM 1676 C C . LEU A 1 203 ? 14.739 14.508 4.639 1.00 88.56 203 LEU A C 1
ATOM 1678 O O . LEU A 1 203 ? 14.923 15.290 5.569 1.00 88.56 203 LEU A O 1
ATOM 1682 N N . ASN A 1 204 ? 13.836 14.751 3.689 1.00 89.69 204 ASN A N 1
ATOM 1683 C CA . ASN A 1 204 ? 12.977 15.932 3.690 1.00 89.69 204 ASN A CA 1
ATOM 1684 C C . ASN A 1 204 ? 12.043 15.959 4.911 1.00 89.69 204 ASN A C 1
ATOM 1686 O O . ASN A 1 204 ? 11.904 17.004 5.544 1.00 89.69 204 ASN A O 1
ATOM 1690 N N . ILE 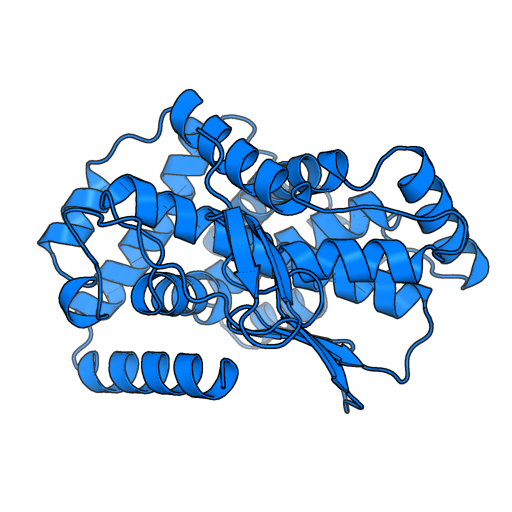A 1 205 ? 11.437 14.823 5.275 1.00 91.94 205 ILE A N 1
ATOM 1691 C CA . ILE A 1 205 ? 10.594 14.721 6.478 1.00 91.94 205 ILE A CA 1
ATOM 1692 C C . ILE A 1 205 ? 11.440 14.975 7.736 1.00 91.94 205 ILE A C 1
ATOM 1694 O O . ILE A 1 205 ? 11.063 15.798 8.571 1.00 91.94 205 ILE A O 1
ATOM 1698 N N . LEU A 1 206 ? 12.609 14.338 7.848 1.00 91.88 206 LEU A N 1
ATOM 1699 C CA . LEU A 1 206 ? 13.519 14.520 8.987 1.00 91.88 206 LEU A CA 1
ATOM 1700 C C . LEU A 1 206 ? 13.994 15.972 9.140 1.00 91.88 206 LEU A C 1
ATOM 1702 O O . LEU A 1 206 ? 14.111 16.464 10.256 1.00 91.88 206 LEU A O 1
ATOM 1706 N N . ASN A 1 207 ? 14.235 16.676 8.033 1.00 90.50 207 ASN A N 1
ATOM 1707 C CA . ASN A 1 207 ? 14.681 18.070 8.063 1.00 90.50 207 ASN A CA 1
ATOM 1708 C C . ASN A 1 207 ? 13.550 19.054 8.397 1.00 90.50 207 ASN A C 1
ATOM 1710 O O . ASN A 1 207 ? 13.805 20.116 8.964 1.00 90.50 207 ASN A O 1
ATOM 1714 N N . LYS A 1 208 ? 12.303 18.728 8.037 1.00 93.25 208 LYS A N 1
ATOM 1715 C CA . LYS A 1 208 ? 11.128 19.580 8.288 1.00 93.25 208 LYS A CA 1
ATOM 1716 C C . LYS A 1 208 ? 10.583 19.460 9.708 1.00 93.25 208 LYS A C 1
ATOM 1718 O O . LYS A 1 208 ? 9.951 20.398 10.191 1.00 93.25 208 LYS A O 1
ATOM 1723 N N . HIS A 1 209 ? 10.799 18.324 10.366 1.00 90.88 209 HIS A N 1
ATOM 1724 C CA . HIS A 1 209 ? 10.186 18.012 11.651 1.00 90.88 209 HIS A CA 1
ATOM 1725 C C . HIS A 1 209 ? 11.240 17.687 12.712 1.00 90.88 209 HIS A C 1
ATOM 1727 O O . HIS A 1 209 ? 12.166 16.920 12.480 1.00 90.88 209 HIS A O 1
ATOM 1733 N N . GLN A 1 210 ? 11.064 18.210 13.926 1.00 91.88 210 GLN A N 1
ATOM 1734 C CA . GLN A 1 210 ? 11.889 17.826 15.075 1.00 91.88 210 GLN A CA 1
ATOM 1735 C C . GLN A 1 210 ? 11.370 16.504 15.658 1.00 91.88 210 GLN A C 1
ATOM 1737 O O . GLN A 1 210 ? 10.516 16.499 16.545 1.00 91.88 210 GLN A O 1
ATOM 1742 N N . LEU A 1 211 ? 11.832 15.379 15.105 1.00 93.50 211 LEU A N 1
ATOM 1743 C CA . LEU A 1 211 ? 11.362 14.038 15.464 1.00 93.50 211 LEU A CA 1
ATOM 1744 C C . LEU A 1 211 ? 12.286 13.343 16.473 1.00 93.50 211 LEU A C 1
ATOM 1746 O O . LEU A 1 211 ? 13.505 13.493 16.441 1.00 93.50 211 LEU A O 1
ATOM 1750 N N . ASP A 1 212 ? 11.695 12.525 17.344 1.00 94.62 212 ASP A N 1
ATOM 1751 C CA . ASP A 1 212 ? 12.435 11.612 18.215 1.00 94.62 212 ASP A CA 1
ATOM 1752 C C . ASP A 1 212 ? 13.021 10.462 17.384 1.00 94.62 212 ASP A C 1
ATOM 1754 O O . ASP A 1 212 ? 12.294 9.622 16.842 1.00 94.62 212 ASP A O 1
ATOM 1758 N N . MET A 1 213 ? 14.351 10.401 17.322 1.00 93.00 213 MET A N 1
ATOM 1759 C CA . MET A 1 213 ? 15.073 9.422 16.513 1.00 93.00 213 MET A CA 1
ATOM 1760 C C . MET A 1 213 ? 14.861 7.969 16.958 1.00 93.00 213 MET A C 1
ATOM 1762 O O . MET A 1 213 ? 14.957 7.067 16.126 1.00 93.00 213 MET A O 1
ATOM 1766 N N . ASN A 1 214 ? 14.493 7.713 18.219 1.00 93.31 214 ASN A N 1
ATOM 1767 C CA . ASN A 1 214 ? 14.119 6.364 18.656 1.00 93.31 214 ASN A CA 1
ATOM 1768 C C . ASN A 1 214 ? 12.787 5.932 18.034 1.00 93.31 214 ASN A C 1
ATOM 1770 O O . ASN A 1 214 ? 12.638 4.795 17.577 1.00 93.31 214 ASN A O 1
ATOM 1774 N N . ARG A 1 215 ? 11.812 6.846 17.971 1.00 94.69 215 ARG A N 1
ATOM 1775 C CA . ARG A 1 215 ? 10.547 6.601 17.266 1.00 94.69 215 ARG A CA 1
ATOM 1776 C C . ARG A 1 215 ? 10.765 6.457 15.764 1.00 94.69 215 ARG A C 1
ATOM 1778 O O . ARG A 1 215 ? 10.185 5.549 15.178 1.00 94.69 215 ARG A O 1
ATOM 1785 N N . VAL A 1 216 ? 11.630 7.273 15.163 1.00 95.12 216 VAL A N 1
ATOM 1786 C CA . VAL A 1 216 ? 12.031 7.131 13.750 1.00 95.12 216 VAL A CA 1
ATOM 1787 C C . VAL A 1 216 ? 12.627 5.744 13.486 1.00 95.12 216 VAL A C 1
ATOM 1789 O O . VAL A 1 216 ? 12.181 5.053 12.573 1.00 95.12 216 VAL A O 1
ATOM 1792 N N . GLY A 1 217 ? 13.560 5.284 14.327 1.00 94.19 217 GLY A N 1
ATOM 1793 C CA . GLY A 1 217 ? 14.144 3.943 14.221 1.00 94.19 217 GLY A CA 1
ATOM 1794 C C . GLY A 1 217 ? 13.095 2.828 14.273 1.00 94.19 217 GLY A C 1
ATOM 1795 O O . GLY A 1 217 ? 13.130 1.900 13.465 1.00 94.19 217 GLY A O 1
ATOM 1796 N N . ASN A 1 218 ? 12.102 2.951 15.159 1.00 94.56 218 ASN A N 1
ATOM 1797 C CA . ASN A 1 218 ? 10.977 2.013 15.209 1.00 94.56 218 ASN A CA 1
ATOM 1798 C C . ASN A 1 218 ? 10.137 2.019 13.922 1.00 94.56 218 ASN A C 1
ATOM 1800 O O . ASN A 1 218 ? 9.659 0.961 13.511 1.00 94.56 218 ASN A O 1
ATOM 1804 N N . MET A 1 219 ? 9.965 3.176 13.278 1.00 96.19 219 MET A N 1
ATOM 1805 C CA . MET A 1 219 ? 9.227 3.278 12.014 1.00 96.19 219 MET A CA 1
ATOM 1806 C C . MET A 1 219 ? 9.982 2.656 10.847 1.00 96.19 219 MET A C 1
ATOM 1808 O O . MET A 1 219 ? 9.354 1.982 10.034 1.00 96.19 219 MET A O 1
ATOM 1812 N N . TYR A 1 220 ? 11.311 2.771 10.804 1.00 95.94 220 TYR A N 1
ATOM 1813 C CA . TYR A 1 220 ? 12.111 2.015 9.840 1.00 95.94 220 TYR A CA 1
ATOM 1814 C C . TYR A 1 220 ? 11.927 0.508 10.011 1.00 95.94 220 TYR A C 1
ATOM 1816 O O . TYR A 1 220 ? 11.721 -0.196 9.026 1.00 95.94 220 TYR A O 1
ATOM 1824 N N . ILE A 1 221 ? 11.946 0.001 11.248 1.00 96.19 221 ILE A N 1
ATOM 1825 C CA . ILE A 1 221 ? 11.756 -1.433 11.520 1.00 96.19 221 ILE A CA 1
ATOM 1826 C C . ILE A 1 221 ? 10.378 -1.908 11.037 1.00 96.19 221 ILE A C 1
ATOM 1828 O O . ILE A 1 221 ? 10.278 -2.969 10.420 1.00 96.19 221 ILE A O 1
ATOM 1832 N N . ILE A 1 222 ? 9.320 -1.131 11.294 1.00 96.69 222 ILE A N 1
ATOM 1833 C CA . ILE A 1 222 ? 7.963 -1.449 10.820 1.00 96.69 222 ILE A CA 1
ATOM 1834 C C . ILE A 1 222 ? 7.904 -1.404 9.290 1.00 96.69 222 ILE A C 1
ATOM 1836 O O . ILE A 1 222 ? 7.439 -2.366 8.680 1.00 96.69 222 ILE A O 1
ATOM 1840 N N . GLY A 1 223 ? 8.428 -0.340 8.676 1.00 97.00 223 GLY A N 1
ATOM 1841 C CA . GLY A 1 223 ? 8.483 -0.185 7.222 1.00 97.00 223 GLY A CA 1
ATOM 1842 C C . GLY A 1 223 ? 9.214 -1.346 6.551 1.00 97.00 223 GLY A C 1
ATOM 1843 O O . GLY A 1 223 ? 8.685 -1.961 5.630 1.00 97.00 223 GLY A O 1
ATOM 1844 N N . ASN A 1 224 ? 10.380 -1.733 7.073 1.00 96.38 224 ASN A N 1
ATOM 1845 C CA . ASN A 1 224 ? 11.139 -2.880 6.582 1.00 96.38 224 ASN A CA 1
ATOM 1846 C C . ASN A 1 224 ? 10.358 -4.195 6.735 1.00 96.38 224 ASN A C 1
ATOM 1848 O O . ASN A 1 224 ? 10.311 -5.008 5.817 1.00 96.38 224 ASN A O 1
ATOM 1852 N N . ALA A 1 225 ? 9.707 -4.414 7.881 1.00 96.50 225 ALA A N 1
ATOM 1853 C CA . ALA A 1 225 ? 8.935 -5.630 8.127 1.00 96.50 225 ALA A CA 1
ATOM 1854 C C . ALA A 1 225 ? 7.787 -5.818 7.128 1.00 96.50 225 ALA A C 1
ATOM 1856 O O . ALA A 1 225 ? 7.572 -6.937 6.649 1.00 96.50 225 ALA A O 1
ATOM 1857 N N . VAL A 1 226 ? 7.082 -4.733 6.806 1.00 97.69 226 VAL A N 1
ATOM 1858 C CA . VAL A 1 226 ? 5.949 -4.768 5.877 1.00 97.69 226 VAL A CA 1
ATOM 1859 C C . VAL A 1 226 ? 6.403 -4.689 4.416 1.00 97.69 226 VAL A C 1
ATOM 1861 O O . VAL A 1 226 ? 5.755 -5.290 3.563 1.00 97.69 226 VAL A O 1
ATOM 1864 N N . ALA A 1 227 ? 7.567 -4.099 4.113 1.00 97.81 227 ALA A N 1
ATOM 1865 C CA . ALA A 1 227 ? 8.159 -4.145 2.772 1.00 97.81 227 ALA A CA 1
ATOM 1866 C C . ALA A 1 227 ? 8.335 -5.583 2.279 1.00 97.81 227 ALA A C 1
ATOM 1868 O O . ALA A 1 227 ? 8.023 -5.890 1.136 1.00 97.81 227 ALA A O 1
ATOM 1869 N N . TYR A 1 228 ? 8.748 -6.506 3.151 1.00 96.81 228 TYR A N 1
ATOM 1870 C CA . TYR A 1 228 ? 8.842 -7.922 2.788 1.00 96.81 228 TYR A CA 1
ATOM 1871 C C . TYR A 1 228 ? 7.481 -8.576 2.521 1.00 96.81 228 TYR A C 1
ATOM 1873 O O . TYR A 1 228 ? 7.420 -9.553 1.776 1.00 96.81 228 TYR A O 1
ATOM 1881 N N . ASP A 1 229 ? 6.394 -8.074 3.104 1.00 97.94 229 ASP A N 1
ATOM 1882 C CA . ASP A 1 229 ? 5.049 -8.561 2.788 1.00 97.94 229 ASP A CA 1
ATOM 1883 C C . ASP A 1 229 ? 4.570 -8.006 1.442 1.00 97.94 229 ASP A C 1
ATOM 1885 O O . ASP A 1 229 ? 4.038 -8.761 0.630 1.00 97.94 229 ASP A O 1
ATOM 1889 N N . VAL A 1 230 ? 4.860 -6.734 1.150 1.00 98.50 230 VAL A N 1
ATOM 1890 C CA . VAL A 1 230 ? 4.627 -6.123 -0.169 1.00 98.50 230 VAL A CA 1
ATOM 1891 C C . VAL A 1 230 ? 5.451 -6.822 -1.253 1.00 98.50 230 VAL A C 1
ATOM 1893 O O . VAL A 1 230 ? 4.913 -7.164 -2.303 1.00 98.50 230 VAL A O 1
ATOM 1896 N N . ILE A 1 231 ? 6.724 -7.129 -0.990 1.00 97.88 231 ILE A N 1
ATOM 1897 C CA . ILE A 1 231 ? 7.571 -7.917 -1.893 1.00 97.88 231 ILE A CA 1
ATOM 1898 C C . ILE A 1 231 ? 6.929 -9.278 -2.164 1.00 97.88 231 ILE A C 1
ATOM 1900 O O . ILE A 1 231 ? 6.795 -9.639 -3.324 1.00 97.88 231 ILE A O 1
ATOM 1904 N N . LYS A 1 232 ? 6.459 -10.010 -1.144 1.00 96.25 232 LYS A N 1
ATOM 1905 C CA . LYS A 1 232 ? 5.780 -11.306 -1.349 1.00 96.25 232 LYS A CA 1
ATOM 1906 C C . LYS A 1 232 ? 4.500 -11.187 -2.178 1.00 96.25 232 LYS A C 1
ATOM 1908 O O . LYS A 1 232 ? 4.208 -12.081 -2.972 1.00 96.25 232 LYS A O 1
ATOM 1913 N N . ILE A 1 233 ? 3.725 -10.118 -1.983 1.00 96.75 233 ILE A N 1
ATOM 1914 C CA . ILE A 1 233 ? 2.539 -9.821 -2.799 1.00 96.75 233 ILE A CA 1
ATOM 1915 C C . ILE A 1 233 ? 2.966 -9.641 -4.257 1.00 96.75 233 ILE A C 1
ATOM 1917 O O . ILE A 1 233 ? 2.438 -10.310 -5.146 1.00 96.75 233 ILE A O 1
ATOM 1921 N N . LEU A 1 234 ? 3.959 -8.785 -4.497 1.00 97.44 234 LEU A N 1
ATOM 1922 C CA . LEU A 1 234 ? 4.428 -8.463 -5.839 1.00 97.44 234 LEU A CA 1
ATOM 1923 C C . LEU A 1 234 ? 5.175 -9.620 -6.505 1.00 97.44 234 LEU A C 1
ATOM 1925 O O . LEU A 1 234 ? 5.018 -9.792 -7.702 1.00 97.44 234 LEU A O 1
ATOM 1929 N N . GLU A 1 235 ? 5.907 -10.467 -5.782 1.00 95.81 235 GLU A N 1
ATOM 1930 C CA . GLU A 1 235 ? 6.553 -11.679 -6.320 1.00 95.81 235 GLU A CA 1
ATOM 1931 C C . GLU A 1 235 ? 5.548 -12.722 -6.813 1.00 95.81 235 GLU A C 1
ATOM 1933 O O . GLU A 1 235 ? 5.879 -13.540 -7.670 1.00 95.81 235 GLU A O 1
ATOM 1938 N N . GLY A 1 236 ? 4.306 -12.680 -6.321 1.00 90.94 236 GLY A N 1
ATOM 1939 C CA . GLY A 1 236 ? 3.222 -13.462 -6.908 1.00 90.94 236 GLY A CA 1
ATOM 1940 C C . GLY A 1 236 ? 2.940 -13.086 -8.366 1.00 90.94 236 GLY A C 1
ATOM 1941 O O . GLY A 1 236 ? 2.413 -13.915 -9.101 1.00 90.94 236 GLY A O 1
ATOM 1942 N N . ILE A 1 237 ? 3.299 -11.864 -8.778 1.00 92.44 237 ILE A N 1
ATOM 1943 C CA . ILE A 1 237 ? 2.985 -11.259 -10.079 1.00 92.44 237 ILE A CA 1
ATOM 1944 C C . ILE A 1 237 ? 4.251 -11.037 -10.928 1.00 92.44 237 ILE A C 1
ATOM 1946 O O . ILE A 1 237 ? 4.293 -11.383 -12.108 1.00 92.44 237 ILE A O 1
ATOM 1950 N N . ILE A 1 238 ? 5.287 -10.450 -10.327 1.00 95.31 238 ILE A N 1
ATOM 1951 C CA . ILE A 1 238 ? 6.613 -10.215 -10.896 1.00 95.31 238 ILE A CA 1
ATOM 1952 C C . ILE A 1 238 ? 7.427 -11.493 -10.734 1.00 95.31 238 ILE A C 1
ATOM 1954 O O . ILE A 1 238 ? 8.198 -11.662 -9.787 1.00 95.31 238 ILE A O 1
ATOM 1958 N N . ASP A 1 239 ? 7.237 -12.402 -11.682 1.00 92.62 239 ASP A N 1
ATOM 1959 C CA . ASP A 1 239 ? 7.980 -13.651 -11.721 1.00 92.62 239 ASP A CA 1
ATOM 1960 C C . ASP A 1 239 ? 9.480 -13.438 -12.021 1.00 92.62 239 ASP A C 1
ATOM 1962 O O . ASP A 1 239 ? 9.979 -12.337 -12.283 1.00 92.62 239 ASP A O 1
ATOM 1966 N N . VAL A 1 240 ? 10.233 -14.539 -12.005 1.00 94.25 240 VAL A N 1
ATOM 1967 C CA . VAL A 1 240 ? 11.680 -14.531 -12.264 1.00 94.25 240 VAL A CA 1
ATOM 1968 C C . VAL A 1 240 ? 12.025 -13.965 -13.648 1.00 94.25 240 VAL A C 1
ATOM 1970 O O . VAL A 1 240 ? 13.105 -13.393 -13.816 1.00 94.25 240 VAL A O 1
ATOM 1973 N N . ASN A 1 241 ? 11.149 -14.112 -14.645 1.00 94.81 241 ASN A N 1
ATOM 1974 C CA . ASN A 1 241 ? 11.396 -13.605 -15.993 1.00 94.81 241 ASN A CA 1
ATOM 1975 C C . ASN A 1 241 ? 11.180 -12.095 -16.050 1.00 94.81 241 ASN A C 1
ATOM 1977 O O . ASN A 1 241 ? 12.077 -11.380 -16.500 1.00 94.81 241 ASN A O 1
ATOM 1981 N N . LEU A 1 242 ? 10.070 -11.595 -15.506 1.00 96.06 242 LEU A N 1
ATOM 1982 C CA . LEU A 1 242 ? 9.816 -10.162 -15.419 1.00 96.06 242 LEU A CA 1
ATOM 1983 C C . LEU A 1 242 ? 10.891 -9.468 -14.573 1.00 96.06 242 LEU A C 1
ATOM 1985 O O . LEU A 1 242 ? 11.407 -8.430 -14.972 1.00 96.06 242 LEU A O 1
ATOM 1989 N N . LYS A 1 243 ? 11.356 -10.080 -13.478 1.00 95.50 243 LYS A N 1
ATOM 1990 C CA . LYS A 1 243 ? 12.483 -9.547 -12.691 1.00 95.50 243 LYS A CA 1
ATOM 1991 C C . LYS A 1 243 ? 13.787 -9.429 -13.498 1.00 95.50 243 LYS A C 1
ATOM 1993 O O . LYS A 1 243 ? 14.551 -8.474 -13.316 1.00 95.50 243 LYS A O 1
ATOM 1998 N N . LYS A 1 244 ? 14.061 -10.365 -14.417 1.00 95.38 244 LYS A N 1
ATOM 1999 C CA . LYS A 1 244 ? 15.205 -10.263 -15.347 1.00 95.38 244 LYS A CA 1
ATOM 2000 C C . LYS A 1 244 ? 15.009 -9.132 -16.352 1.00 95.38 244 LYS A C 1
ATOM 2002 O O . LYS A 1 244 ? 15.967 -8.408 -16.617 1.00 95.38 244 LYS A O 1
ATOM 2007 N N . GLU A 1 245 ? 13.798 -8.959 -16.876 1.00 96.31 245 GLU A N 1
ATOM 2008 C CA . GLU A 1 245 ? 13.461 -7.837 -17.759 1.00 96.31 245 GLU A CA 1
ATOM 2009 C C . GLU A 1 245 ? 13.667 -6.487 -17.056 1.00 96.31 245 GLU A C 1
ATOM 2011 O O . GLU A 1 245 ? 14.346 -5.616 -17.594 1.00 96.31 245 GLU A O 1
ATOM 2016 N N . LEU A 1 246 ? 13.184 -6.340 -15.818 1.00 95.38 246 LEU A N 1
ATOM 2017 C CA . LEU A 1 246 ? 13.406 -5.149 -14.988 1.00 95.38 246 LEU A CA 1
ATOM 2018 C C . LEU A 1 246 ? 14.902 -4.873 -14.787 1.00 95.38 246 LEU A C 1
ATOM 2020 O O . LEU A 1 246 ? 15.380 -3.761 -15.007 1.00 95.38 246 LEU A O 1
ATOM 2024 N N . SER A 1 247 ? 15.674 -5.914 -14.471 1.00 91.94 247 SER A N 1
ATOM 2025 C CA . SER A 1 247 ? 17.130 -5.808 -14.328 1.00 91.94 247 SER A CA 1
ATOM 2026 C C . SER A 1 247 ? 17.818 -5.366 -15.625 1.00 91.94 247 SER A C 1
ATOM 2028 O O . SER A 1 247 ? 18.803 -4.624 -15.588 1.00 91.94 247 SER A O 1
ATOM 2030 N N . TYR A 1 248 ? 17.319 -5.817 -16.778 1.00 93.44 248 TYR A N 1
ATOM 2031 C CA . TYR A 1 248 ? 17.796 -5.371 -18.083 1.00 93.44 248 TYR A CA 1
ATOM 2032 C C . TYR A 1 248 ? 17.434 -3.904 -18.341 1.00 93.44 248 TYR A C 1
ATOM 2034 O O . TYR A 1 248 ? 18.294 -3.156 -18.802 1.00 93.44 248 TYR A O 1
ATOM 2042 N N . MET A 1 249 ? 16.223 -3.467 -17.984 1.00 93.75 249 MET A N 1
ATOM 2043 C CA . MET A 1 249 ? 15.806 -2.065 -18.099 1.00 93.75 249 MET A CA 1
ATOM 2044 C C . MET A 1 249 ? 16.713 -1.137 -17.284 1.00 93.75 249 MET A C 1
ATOM 2046 O O . MET A 1 249 ? 17.200 -0.149 -17.835 1.00 93.75 249 MET A O 1
ATOM 2050 N N . CYS A 1 250 ? 17.048 -1.487 -16.036 1.00 90.62 250 CYS A N 1
ATOM 2051 C CA . CYS A 1 250 ? 17.998 -0.701 -15.236 1.00 90.62 250 CYS A CA 1
ATOM 2052 C C . CYS A 1 250 ? 19.351 -0.542 -15.950 1.00 90.62 250 CYS A C 1
ATOM 2054 O O . CYS A 1 250 ? 19.880 0.564 -16.042 1.00 90.62 250 CYS A O 1
ATOM 2056 N N . LYS A 1 251 ? 19.889 -1.628 -16.524 1.00 89.81 251 LYS A N 1
ATOM 2057 C CA . LYS A 1 251 ? 21.160 -1.600 -17.271 1.00 89.81 251 LYS A CA 1
ATOM 2058 C C . LYS A 1 251 ? 21.065 -0.783 -18.559 1.00 89.81 251 LYS A C 1
ATOM 2060 O O . LYS A 1 251 ? 21.950 0.020 -18.833 1.00 89.81 251 LYS A O 1
ATOM 2065 N N . LYS A 1 252 ? 19.999 -0.976 -19.341 1.00 92.19 252 LYS A N 1
ATOM 2066 C CA . LYS A 1 252 ? 19.760 -0.296 -20.625 1.00 92.19 252 LYS A CA 1
ATOM 2067 C C . LYS A 1 252 ? 19.727 1.224 -20.463 1.00 92.19 252 LYS A C 1
ATOM 2069 O O . LYS A 1 252 ? 20.279 1.928 -21.302 1.00 92.19 252 LYS A O 1
ATOM 2074 N N . TYR A 1 253 ? 19.103 1.715 -19.395 1.00 90.19 253 TYR A N 1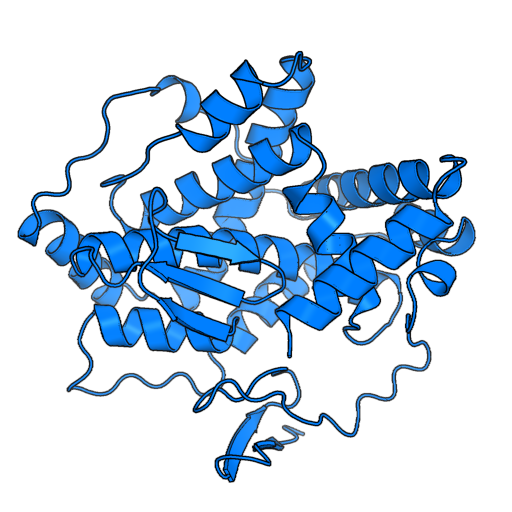
ATOM 2075 C CA . TYR A 1 253 ? 18.991 3.147 -19.102 1.00 90.19 253 TYR A CA 1
ATOM 2076 C C . TYR A 1 253 ? 20.102 3.675 -18.186 1.00 90.19 253 TYR A C 1
ATOM 2078 O O . TYR A 1 253 ? 20.048 4.830 -17.773 1.00 90.19 253 TYR A O 1
ATOM 2086 N N . ASN A 1 254 ? 21.116 2.853 -17.891 1.00 85.75 254 ASN A N 1
ATOM 2087 C CA . ASN A 1 254 ? 22.230 3.185 -17.004 1.00 85.75 254 ASN A CA 1
ATOM 2088 C C . ASN A 1 254 ? 21.775 3.743 -15.640 1.00 85.75 254 ASN A C 1
ATOM 2090 O O . ASN A 1 254 ? 22.382 4.668 -15.101 1.00 85.75 254 ASN A O 1
ATOM 2094 N N . LEU A 1 255 ? 20.694 3.184 -15.088 1.00 82.69 255 LEU A N 1
ATOM 2095 C CA . LEU A 1 255 ? 20.275 3.481 -13.724 1.00 82.69 255 LEU A CA 1
ATOM 2096 C C . LEU A 1 255 ? 21.270 2.804 -12.777 1.00 82.69 255 LEU A C 1
ATOM 2098 O O . LEU A 1 255 ? 21.383 1.575 -12.746 1.00 82.69 255 LEU A O 1
ATOM 2102 N N . MET A 1 256 ? 22.043 3.611 -12.055 1.00 70.50 256 MET A N 1
ATOM 2103 C CA . MET A 1 256 ? 23.053 3.135 -11.114 1.00 70.50 256 MET A CA 1
ATOM 2104 C C . MET A 1 256 ? 22.532 3.287 -9.688 1.00 70.50 256 MET A C 1
ATOM 2106 O O . MET A 1 256 ? 21.954 4.327 -9.384 1.00 70.50 256 MET A O 1
ATOM 2110 N N . PRO A 1 257 ? 22.790 2.316 -8.795 1.00 67.25 257 PRO A N 1
ATOM 2111 C CA . PRO A 1 257 ? 22.402 2.455 -7.403 1.00 67.25 257 PRO A CA 1
ATOM 2112 C C . PRO A 1 257 ? 22.968 3.733 -6.796 1.00 67.25 257 PRO A C 1
ATOM 2114 O O . PRO A 1 257 ? 24.172 3.996 -6.928 1.00 67.25 257 PRO A O 1
ATOM 2117 N N . SER A 1 258 ? 22.117 4.500 -6.112 1.00 63.94 258 SER A N 1
ATOM 2118 C CA . SER A 1 258 ? 22.600 5.604 -5.289 1.00 63.94 258 SER A CA 1
ATOM 2119 C C . SER A 1 258 ? 23.545 5.042 -4.225 1.00 63.94 258 SER A C 1
ATOM 2121 O O . SER A 1 258 ? 23.299 3.983 -3.644 1.00 63.94 258 SER A O 1
ATOM 2123 N N . ARG A 1 259 ? 24.678 5.715 -4.007 1.00 58.91 259 ARG A N 1
ATOM 2124 C CA . ARG A 1 259 ? 25.666 5.313 -2.989 1.00 58.91 259 ARG A CA 1
ATOM 2125 C C . ARG A 1 259 ? 25.406 5.959 -1.628 1.00 58.91 259 ARG A C 1
ATOM 2127 O O . ARG A 1 259 ? 26.144 5.651 -0.685 1.00 58.91 259 ARG A O 1
ATOM 2134 N N . ASP A 1 260 ? 24.396 6.819 -1.540 1.00 55.84 260 ASP A N 1
ATOM 2135 C CA . ASP A 1 260 ? 24.104 7.616 -0.357 1.00 55.84 260 ASP A CA 1
ATOM 2136 C C . ASP A 1 260 ? 23.208 6.853 0.632 1.00 55.84 260 ASP A C 1
ATOM 2138 O O . ASP A 1 260 ? 22.241 6.197 0.255 1.00 55.84 260 ASP A O 1
ATOM 2142 N N . ASN A 1 261 ? 23.544 6.965 1.923 1.00 61.19 261 ASN A N 1
ATOM 2143 C CA . ASN A 1 261 ? 22.795 6.443 3.078 1.00 61.19 261 ASN A CA 1
ATOM 2144 C C . ASN A 1 261 ? 22.806 4.914 3.303 1.00 61.19 261 ASN A C 1
ATOM 2146 O O . ASN A 1 261 ? 21.807 4.345 3.738 1.00 61.19 261 ASN A O 1
ATOM 2150 N N . ARG A 1 262 ? 23.960 4.247 3.129 1.00 60.94 262 ARG A N 1
ATOM 2151 C CA . ARG A 1 262 ? 24.141 2.804 3.446 1.00 60.94 262 ARG A CA 1
ATOM 2152 C C . ARG A 1 262 ? 23.757 2.406 4.878 1.00 60.94 262 ARG A C 1
ATOM 2154 O O . ARG A 1 262 ? 23.523 1.234 5.153 1.00 60.94 262 ARG A O 1
ATOM 2161 N N . GLU A 1 263 ? 23.719 3.359 5.807 1.00 64.31 263 GLU A N 1
ATOM 2162 C CA . GLU A 1 263 ? 23.282 3.125 7.189 1.00 64.31 263 GLU A CA 1
ATOM 2163 C C . GLU A 1 263 ? 21.814 2.682 7.260 1.00 64.31 263 GLU A C 1
ATOM 2165 O O . GLU A 1 263 ? 21.458 1.851 8.094 1.00 64.31 263 GLU A O 1
ATOM 2170 N N . LEU A 1 264 ? 20.982 3.158 6.327 1.00 74.62 264 LEU A N 1
ATOM 2171 C CA . LEU A 1 264 ? 19.576 2.782 6.213 1.00 74.62 264 LEU A CA 1
ATOM 2172 C C . LEU A 1 264 ? 19.376 1.400 5.575 1.00 74.62 264 LEU A C 1
ATOM 2174 O O . LEU A 1 264 ? 18.262 0.892 5.594 1.00 74.62 264 LEU A O 1
ATOM 2178 N N . ASP A 1 265 ? 20.417 0.742 5.061 1.00 73.31 265 ASP A N 1
ATOM 2179 C CA . ASP A 1 265 ? 20.287 -0.597 4.466 1.00 73.31 265 ASP A CA 1
ATOM 2180 C C . ASP A 1 265 ? 20.315 -1.734 5.504 1.00 73.31 265 ASP A C 1
ATOM 2182 O O . ASP A 1 265 ? 19.978 -2.871 5.180 1.00 73.31 265 ASP A O 1
ATOM 2186 N N . ASN A 1 266 ? 20.672 -1.439 6.761 1.00 82.75 266 ASN A N 1
ATOM 2187 C CA . ASN A 1 266 ? 20.843 -2.435 7.829 1.00 82.75 266 ASN A CA 1
ATOM 2188 C C . ASN A 1 266 ? 19.749 -2.370 8.908 1.00 82.75 266 ASN A C 1
ATOM 2190 O O . ASN A 1 266 ? 20.011 -2.586 10.094 1.00 82.75 266 ASN A O 1
ATOM 2194 N N . VAL A 1 267 ? 18.513 -2.065 8.520 1.00 90.50 267 VAL A N 1
ATOM 2195 C CA . VAL A 1 267 ? 17.387 -2.014 9.460 1.00 90.50 267 VAL A CA 1
ATOM 2196 C C . VAL A 1 267 ? 16.969 -3.437 9.869 1.00 90.50 267 VAL A C 1
ATOM 2198 O O . VAL A 1 267 ? 16.814 -4.301 9.002 1.00 90.50 267 VAL A O 1
ATOM 2201 N N . PRO A 1 268 ? 16.749 -3.719 11.169 1.00 92.19 268 PRO A N 1
ATOM 2202 C CA . PRO A 1 268 ? 16.273 -5.022 11.625 1.00 92.19 268 PRO A CA 1
ATOM 2203 C C . PRO A 1 268 ? 14.969 -5.456 10.946 1.00 92.19 268 PRO A C 1
ATOM 2205 O O . PRO A 1 268 ? 14.077 -4.644 10.701 1.00 92.19 268 PRO A O 1
ATOM 2208 N N . LEU A 1 269 ? 14.841 -6.758 10.680 1.00 92.75 269 LEU A N 1
ATOM 2209 C CA . LEU A 1 269 ? 13.645 -7.344 10.080 1.00 92.75 269 LEU A CA 1
ATOM 2210 C C . LEU A 1 269 ? 12.817 -8.092 11.127 1.00 92.75 269 LEU A C 1
ATOM 2212 O O . LEU A 1 269 ? 13.281 -9.070 11.717 1.00 92.75 269 LEU A O 1
ATOM 2216 N N . ILE A 1 270 ? 11.552 -7.700 11.277 1.00 94.69 270 ILE A N 1
ATOM 2217 C CA . ILE A 1 270 ? 10.549 -8.486 12.002 1.00 94.69 270 ILE A CA 1
ATOM 2218 C C . ILE A 1 270 ? 9.918 -9.471 11.017 1.00 94.69 270 ILE A C 1
ATOM 2220 O O . ILE A 1 270 ? 9.290 -9.067 10.041 1.00 94.69 270 ILE A O 1
ATOM 2224 N N . LYS A 1 271 ? 10.082 -10.774 11.266 1.00 93.06 271 LYS A N 1
ATOM 2225 C CA . LYS A 1 271 ? 9.487 -11.837 10.433 1.00 93.06 271 LYS A CA 1
ATOM 2226 C C . LYS A 1 271 ? 8.145 -12.341 10.956 1.00 93.06 271 LYS A C 1
ATOM 2228 O O . LYS A 1 271 ? 7.351 -12.827 10.163 1.00 93.06 271 LYS A O 1
ATOM 2233 N N . ASP A 1 272 ? 7.922 -12.235 12.262 1.00 96.38 272 ASP A N 1
ATOM 2234 C CA . ASP A 1 272 ? 6.736 -12.754 12.935 1.00 96.38 272 ASP A CA 1
ATOM 2235 C C . ASP A 1 272 ? 5.486 -11.936 12.583 1.00 96.38 272 ASP A C 1
ATOM 2237 O O . ASP A 1 272 ? 5.441 -10.723 12.798 1.00 96.38 272 ASP A O 1
ATOM 2241 N N . ASN A 1 273 ? 4.472 -12.596 12.024 1.00 96.25 273 ASN A N 1
ATOM 2242 C CA . ASN A 1 273 ? 3.260 -11.928 11.553 1.00 96.25 273 ASN A CA 1
ATOM 2243 C C . ASN A 1 273 ? 2.390 -11.393 12.699 1.00 96.25 273 ASN A C 1
ATOM 2245 O O . ASN A 1 273 ? 1.728 -10.367 12.537 1.00 96.25 273 ASN A O 1
ATOM 2249 N N . VAL A 1 274 ? 2.408 -12.048 13.865 1.00 96.75 274 VAL A N 1
ATOM 2250 C CA . VAL A 1 274 ? 1.650 -11.597 15.041 1.00 96.75 274 VAL A CA 1
ATOM 2251 C C . VAL A 1 274 ? 2.212 -10.264 15.540 1.00 96.75 274 VAL A C 1
ATOM 2253 O O . VAL A 1 274 ? 1.458 -9.323 15.796 1.00 96.75 274 VAL A O 1
ATOM 2256 N N . GLU A 1 275 ? 3.534 -10.142 15.624 1.00 96.88 275 GLU A N 1
ATOM 2257 C CA . GLU A 1 275 ? 4.223 -8.911 16.009 1.00 96.88 275 GLU A CA 1
ATOM 2258 C C . GLU A 1 275 ? 4.001 -7.784 14.993 1.00 96.88 275 GLU A C 1
ATOM 2260 O O . GLU A 1 275 ? 3.722 -6.648 15.387 1.00 96.88 275 GLU A O 1
ATOM 2265 N N . LYS A 1 276 ? 4.040 -8.082 13.688 1.00 96.75 276 LYS A N 1
ATOM 2266 C CA . LYS A 1 276 ? 3.677 -7.103 12.648 1.00 96.75 276 LYS A CA 1
ATOM 2267 C C . LYS A 1 276 ? 2.247 -6.599 12.832 1.00 96.75 276 LYS A C 1
ATOM 2269 O O . LYS A 1 276 ? 2.031 -5.390 12.920 1.00 96.75 276 LYS A O 1
ATOM 2274 N N . GLY A 1 277 ? 1.282 -7.512 12.967 1.00 95.81 277 GLY A N 1
ATOM 2275 C CA . GLY A 1 277 ? -0.126 -7.178 13.186 1.00 95.81 277 GLY A CA 1
ATOM 2276 C C . GLY A 1 277 ? -0.340 -6.307 14.427 1.00 95.81 277 GLY A C 1
ATOM 2277 O O . GLY A 1 277 ? -1.076 -5.322 14.372 1.00 95.81 277 GLY A O 1
ATOM 2278 N N . LYS A 1 278 ? 0.354 -6.605 15.534 1.00 96.12 278 LYS A N 1
ATOM 2279 C CA . LYS A 1 278 ? 0.323 -5.785 16.758 1.00 96.12 278 LYS A CA 1
ATOM 2280 C C . LYS A 1 278 ? 0.824 -4.360 16.523 1.00 96.12 278 LYS A C 1
ATOM 2282 O O . LYS A 1 278 ? 0.185 -3.416 16.988 1.00 96.12 278 LYS A O 1
ATOM 2287 N N . ARG A 1 279 ? 1.928 -4.184 15.793 1.00 95.94 279 ARG A N 1
ATOM 2288 C CA . ARG A 1 279 ? 2.504 -2.857 15.512 1.00 95.94 279 ARG A CA 1
ATOM 2289 C C . ARG A 1 279 ? 1.610 -2.014 14.611 1.00 95.94 279 ARG A C 1
ATOM 2291 O O . ARG A 1 279 ? 1.348 -0.863 14.946 1.00 95.94 279 ARG A O 1
ATOM 2298 N N . LEU A 1 280 ? 1.067 -2.600 13.544 1.00 96.44 280 LEU A N 1
ATOM 2299 C CA . LEU A 1 280 ? 0.119 -1.909 12.661 1.00 96.44 280 LEU A CA 1
ATOM 2300 C C . LEU A 1 280 ? -1.156 -1.512 13.413 1.00 96.44 280 LEU A C 1
ATOM 2302 O O . LEU A 1 280 ? -1.631 -0.384 13.300 1.00 96.44 280 LEU A O 1
ATOM 2306 N N . LYS A 1 281 ? -1.672 -2.393 14.275 1.00 95.31 281 LYS A N 1
ATOM 2307 C CA . LYS A 1 281 ? -2.784 -2.046 15.166 1.00 95.31 281 LYS A CA 1
ATOM 2308 C C . LYS A 1 281 ? -2.462 -0.890 16.103 1.00 95.31 281 LYS A C 1
ATOM 2310 O O . LYS A 1 281 ? -3.321 -0.040 16.308 1.00 95.31 281 LYS A O 1
ATOM 2315 N N . SER A 1 282 ? -1.258 -0.853 16.674 1.00 95.19 282 SER A N 1
ATOM 2316 C CA . SER A 1 282 ? -0.842 0.254 17.540 1.00 95.19 282 SER A CA 1
ATOM 2317 C C . SER A 1 282 ? -0.899 1.588 16.799 1.00 95.19 282 SER A C 1
ATOM 2319 O O . SER A 1 282 ? -1.399 2.560 17.354 1.00 95.19 282 SER A O 1
ATOM 2321 N N . MET A 1 283 ? -0.473 1.621 15.532 1.00 95.69 283 MET A N 1
ATOM 2322 C CA . MET A 1 283 ? -0.559 2.827 14.702 1.00 95.69 283 MET A CA 1
ATOM 2323 C C . MET A 1 283 ? -2.012 3.271 14.489 1.00 95.69 283 MET A C 1
ATOM 2325 O O . MET A 1 283 ? -2.329 4.449 14.619 1.00 95.69 283 MET A O 1
ATOM 2329 N N . LEU A 1 284 ? -2.922 2.326 14.234 1.00 95.56 284 LEU A N 1
ATOM 2330 C CA . LEU A 1 284 ? -4.354 2.624 14.113 1.00 95.56 284 LEU A CA 1
ATOM 2331 C C . LEU A 1 284 ? -4.945 3.176 15.419 1.00 95.56 284 LEU A C 1
ATOM 2333 O O . LEU A 1 284 ? -5.740 4.114 15.391 1.00 95.56 284 LEU A O 1
ATOM 2337 N N . VAL A 1 285 ? -4.556 2.621 16.569 1.00 95.44 285 VAL A N 1
ATOM 2338 C CA . VAL A 1 285 ? -5.002 3.106 17.886 1.00 95.44 285 VAL A CA 1
ATOM 2339 C C . VAL A 1 285 ? -4.524 4.531 18.141 1.00 95.44 285 VAL A C 1
ATOM 2341 O O . VAL A 1 285 ? -5.310 5.347 18.621 1.00 95.44 285 VAL A O 1
ATOM 2344 N N . ASP A 1 286 ? -3.272 4.839 17.808 1.00 93.94 286 ASP A N 1
ATOM 2345 C CA . ASP A 1 286 ? -2.705 6.181 17.957 1.00 93.94 286 ASP A CA 1
ATOM 2346 C C . ASP A 1 286 ? -3.497 7.212 17.136 1.00 93.94 286 ASP A C 1
ATOM 2348 O O . ASP A 1 286 ? -3.840 8.276 17.654 1.00 93.94 286 ASP A O 1
ATOM 2352 N N . ILE A 1 287 ? -3.878 6.877 15.897 1.00 92.69 287 ILE A N 1
ATOM 2353 C CA . ILE A 1 287 ? -4.715 7.747 15.055 1.00 92.69 287 ILE A CA 1
ATOM 2354 C C . ILE A 1 287 ? -6.126 7.908 15.623 1.00 92.69 287 ILE A C 1
ATOM 2356 O O . ILE A 1 287 ? -6.639 9.023 15.689 1.00 92.69 287 ILE A O 1
ATOM 2360 N N . PHE A 1 288 ? -6.754 6.828 16.089 1.00 93.75 288 PHE A N 1
ATOM 2361 C CA . PHE A 1 288 ? -8.071 6.928 16.724 1.00 93.75 288 PHE A CA 1
ATOM 2362 C C . PHE A 1 288 ? -8.016 7.794 17.987 1.00 93.75 288 PHE A C 1
ATOM 2364 O O . PHE A 1 288 ? -8.900 8.619 18.198 1.00 93.75 288 PHE A O 1
ATOM 2371 N N . ASN A 1 289 ? -6.973 7.648 18.809 1.00 93.06 289 ASN A N 1
ATOM 2372 C CA . ASN A 1 289 ? -6.763 8.498 19.978 1.00 93.06 289 ASN A CA 1
ATOM 2373 C C . ASN A 1 289 ? -6.593 9.966 19.590 1.00 93.06 289 ASN A C 1
ATOM 2375 O O . ASN A 1 289 ? -7.177 10.815 20.258 1.00 93.06 289 ASN A O 1
ATOM 2379 N N . PHE A 1 290 ? -5.834 10.258 18.530 1.00 91.19 290 PHE A N 1
ATOM 2380 C CA . PHE A 1 290 ? -5.667 11.620 18.036 1.00 91.19 290 PHE A CA 1
ATOM 2381 C C . PHE A 1 290 ? -7.019 12.262 17.716 1.00 91.19 290 PHE A C 1
ATOM 2383 O O . PHE A 1 290 ? 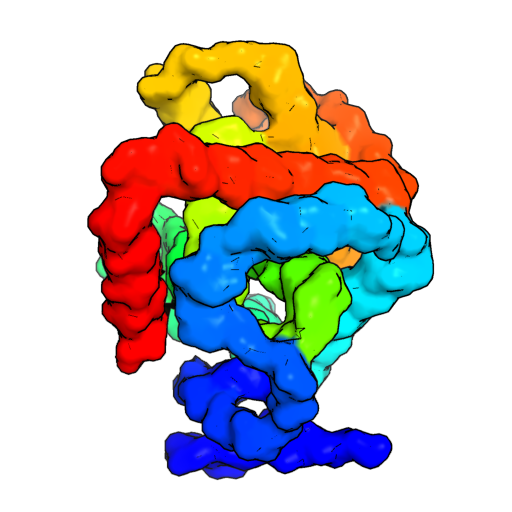-7.332 13.305 18.275 1.00 91.19 290 PHE A O 1
ATOM 2390 N N . PHE A 1 291 ? -7.855 11.621 16.898 1.00 90.94 291 PHE A N 1
ATOM 2391 C CA . PHE A 1 291 ? -9.149 12.200 16.529 1.00 90.94 291 PHE A CA 1
ATOM 2392 C C . PHE A 1 291 ? -10.134 12.277 17.704 1.00 90.94 291 PHE A C 1
ATOM 2394 O O . PHE A 1 291 ? -10.826 13.278 17.853 1.00 90.94 291 PHE A O 1
ATOM 2401 N N . LEU A 1 292 ? -10.179 11.267 18.579 1.00 91.00 292 LEU A N 1
ATOM 2402 C CA . LEU A 1 292 ? -11.121 11.238 19.710 1.00 91.00 292 LEU A CA 1
ATOM 2403 C C . LEU A 1 292 ? -10.852 12.313 20.775 1.00 91.00 292 LEU A C 1
ATOM 2405 O O . LEU A 1 292 ? -11.762 12.637 21.533 1.00 91.00 292 LEU A O 1
ATOM 2409 N N . HIS A 1 293 ? -9.634 12.855 20.836 1.00 87.81 293 HIS A N 1
ATOM 2410 C CA . HIS A 1 293 ? -9.226 13.847 21.838 1.00 87.81 293 HIS A CA 1
ATOM 2411 C C . HIS A 1 293 ? -8.805 15.190 21.224 1.00 87.81 293 HIS A C 1
ATOM 2413 O O . HIS A 1 293 ? -8.238 16.024 21.925 1.00 87.81 293 HIS A O 1
ATOM 2419 N N . ASN A 1 294 ? -9.033 15.396 19.924 1.00 82.31 294 ASN A N 1
ATOM 2420 C CA . ASN A 1 294 ? -8.734 16.659 19.258 1.00 82.31 294 ASN A CA 1
ATOM 2421 C C . ASN A 1 294 ? -10.006 17.506 19.153 1.00 82.31 294 ASN A C 1
ATOM 2423 O O . ASN A 1 294 ? -10.981 17.095 18.528 1.00 82.31 294 ASN A O 1
ATOM 2427 N N . ASP A 1 295 ? -9.972 18.709 19.723 1.00 69.94 295 ASP A N 1
ATOM 2428 C CA . ASP A 1 295 ? -11.114 19.631 19.756 1.00 69.94 295 ASP A CA 1
ATOM 2429 C C . ASP A 1 295 ? -11.566 20.111 18.357 1.00 69.94 295 ASP A C 1
ATOM 2431 O O . ASP A 1 295 ? -12.679 20.611 18.211 1.00 69.94 295 ASP A O 1
ATOM 2435 N N . TYR A 1 296 ? -10.743 19.925 17.314 1.00 69.25 296 TYR A N 1
ATOM 2436 C CA . TYR A 1 296 ? -11.034 20.283 15.914 1.00 69.25 296 TYR A CA 1
ATOM 2437 C C . TYR A 1 296 ? -11.369 19.069 15.026 1.00 69.25 296 TYR A C 1
ATOM 2439 O O . TYR A 1 296 ? -11.229 19.128 13.802 1.00 69.25 296 TYR A O 1
ATOM 2447 N N . ASN A 1 297 ? -11.782 17.948 15.628 1.00 77.25 297 ASN A N 1
ATOM 2448 C CA . ASN A 1 297 ? -12.023 16.685 14.926 1.00 77.25 297 ASN A CA 1
ATOM 2449 C C . ASN A 1 297 ? -12.994 16.838 13.738 1.00 77.25 297 ASN A C 1
ATOM 2451 O O . ASN A 1 297 ? -12.671 16.418 12.631 1.00 77.25 297 ASN A O 1
ATOM 2455 N N . ASP A 1 298 ? -14.132 17.510 13.926 1.00 78.88 298 ASP A N 1
ATOM 2456 C CA . ASP A 1 298 ? -15.186 17.586 12.903 1.00 78.88 298 ASP A CA 1
ATOM 2457 C C . ASP A 1 298 ? -14.711 18.237 11.592 1.00 78.88 298 ASP A C 1
ATOM 2459 O O . ASP A 1 298 ? -15.005 17.737 10.504 1.00 78.88 298 ASP A O 1
ATOM 2463 N N . GLU A 1 299 ? -13.928 19.318 11.674 1.00 84.44 299 GLU A N 1
ATOM 2464 C CA . GLU A 1 299 ? -13.369 19.983 10.491 1.00 84.44 299 GLU A CA 1
ATOM 2465 C C . GLU A 1 299 ? -12.320 19.103 9.800 1.00 84.44 299 GLU A C 1
ATOM 2467 O O . GLU A 1 299 ? -12.317 18.983 8.571 1.00 84.44 299 GLU A O 1
ATOM 2472 N N . LEU A 1 300 ? -11.457 18.436 10.573 1.00 84.88 300 LEU A N 1
ATOM 2473 C CA . LEU A 1 300 ? -10.426 17.562 10.019 1.00 84.88 300 LEU A CA 1
ATOM 2474 C C . LEU A 1 300 ? -11.042 16.354 9.298 1.00 84.88 300 LEU A C 1
ATOM 2476 O O . LEU A 1 300 ? -10.621 16.022 8.189 1.00 84.88 300 LEU A O 1
ATOM 2480 N N . LEU A 1 301 ? -12.061 15.723 9.891 1.00 85.75 301 LEU A N 1
ATOM 2481 C CA . LEU A 1 301 ? -12.786 14.604 9.278 1.00 85.75 301 LEU A CA 1
ATOM 2482 C C . LEU A 1 301 ? -13.541 15.038 8.028 1.00 85.75 301 LEU A C 1
ATOM 2484 O O . LEU A 1 301 ? -13.519 14.328 7.016 1.00 85.75 301 LEU A O 1
ATOM 2488 N N . PHE A 1 302 ? -14.176 16.210 8.071 1.00 86.00 302 PHE A N 1
ATOM 2489 C CA . PHE A 1 302 ? -14.841 16.770 6.905 1.00 86.00 302 PHE A CA 1
ATOM 2490 C C . PHE A 1 302 ? -13.847 16.988 5.760 1.00 86.00 302 PHE A C 1
ATOM 2492 O O . PHE A 1 302 ? -14.070 16.485 4.656 1.00 86.00 302 PHE A O 1
ATOM 2499 N N . ASN A 1 303 ? -12.727 17.666 6.026 1.00 87.31 303 ASN A N 1
ATOM 2500 C CA . ASN A 1 303 ? -11.693 17.945 5.029 1.00 87.31 303 ASN A CA 1
ATOM 2501 C C . ASN A 1 303 ? -11.078 16.659 4.466 1.00 87.31 303 ASN A C 1
ATOM 2503 O O . ASN A 1 303 ? -10.909 16.543 3.251 1.00 87.31 303 ASN A O 1
ATOM 2507 N N . LEU A 1 304 ? -10.828 15.662 5.318 1.00 87.38 304 LEU A N 1
ATOM 2508 C CA . LEU A 1 304 ? -10.322 14.354 4.906 1.00 87.38 304 LEU A CA 1
ATOM 2509 C C . LEU A 1 304 ? -11.286 13.655 3.932 1.00 87.38 304 LEU A C 1
ATOM 2511 O O . LEU A 1 304 ? -10.870 13.188 2.870 1.00 87.38 304 LEU A O 1
ATOM 2515 N N . MET A 1 305 ? -12.587 13.632 4.242 1.00 88.94 305 MET A N 1
ATOM 2516 C CA . MET A 1 305 ? -13.590 13.043 3.347 1.00 88.94 305 MET A CA 1
ATOM 2517 C C . MET A 1 305 ? -13.786 13.836 2.055 1.00 88.94 305 MET A C 1
ATOM 2519 O O . MET A 1 305 ? -14.041 13.230 1.011 1.00 88.94 305 MET A O 1
ATOM 2523 N N . GLN A 1 306 ? -13.709 15.168 2.098 1.00 86.62 306 GLN A N 1
ATOM 2524 C CA . GLN A 1 306 ? -13.782 15.989 0.886 1.00 86.62 306 GLN A CA 1
ATOM 2525 C C . GLN A 1 306 ? -12.584 15.719 -0.025 1.00 86.62 306 GLN A C 1
ATOM 2527 O O . GLN A 1 306 ? -12.786 15.438 -1.206 1.00 86.62 306 GLN A O 1
ATOM 2532 N N . GLY A 1 307 ? -11.367 15.700 0.527 1.00 84.75 307 GLY A N 1
ATOM 2533 C CA . GLY A 1 307 ? -10.152 15.354 -0.213 1.00 84.75 307 GLY A CA 1
ATOM 2534 C C . GLY A 1 307 ? -10.249 13.973 -0.863 1.00 84.75 307 GLY A C 1
ATOM 2535 O O . GLY A 1 307 ? -10.027 13.842 -2.067 1.00 84.75 307 GLY A O 1
ATOM 2536 N N . PHE A 1 308 ? -10.699 12.967 -0.104 1.00 85.75 308 PHE A N 1
ATOM 2537 C CA . PHE A 1 308 ? -10.914 11.613 -0.623 1.00 85.75 308 PHE A CA 1
ATOM 2538 C C . PHE A 1 308 ? -11.881 11.592 -1.816 1.00 85.75 308 PHE A C 1
ATOM 2540 O O . PHE A 1 308 ? -11.605 10.962 -2.841 1.00 85.75 308 PHE A O 1
ATOM 2547 N N . LYS A 1 309 ? -13.024 12.282 -1.693 1.00 84.81 309 LYS A N 1
ATOM 2548 C CA . LYS A 1 309 ? -14.047 12.344 -2.747 1.00 84.81 309 LYS A CA 1
ATOM 2549 C C . LYS A 1 309 ? -13.538 13.069 -3.986 1.00 84.81 309 LYS A C 1
ATOM 2551 O O . LYS A 1 309 ? -13.770 12.578 -5.085 1.00 84.81 309 LYS A O 1
ATOM 2556 N N . MET A 1 310 ? -12.853 14.198 -3.817 1.00 83.19 310 MET A N 1
ATOM 2557 C CA . MET A 1 310 ? -12.296 14.973 -4.929 1.00 83.19 310 MET A CA 1
ATOM 2558 C C . MET A 1 310 ? -11.251 14.173 -5.708 1.00 83.19 310 MET A C 1
ATOM 2560 O O . MET A 1 310 ? -11.272 14.192 -6.932 1.00 83.19 310 MET A O 1
ATOM 2564 N N . ALA A 1 311 ? -10.390 13.419 -5.021 1.00 79.19 311 ALA A N 1
ATOM 2565 C CA . ALA A 1 311 ? -9.374 12.591 -5.668 1.00 79.19 311 ALA A CA 1
ATOM 2566 C C . ALA A 1 311 ? -9.948 11.378 -6.427 1.00 79.19 311 ALA A C 1
ATOM 2568 O O . ALA A 1 311 ? -9.256 10.783 -7.248 1.00 79.19 311 ALA A O 1
ATOM 2569 N N . ASN A 1 312 ? -11.187 10.963 -6.139 1.00 73.25 312 ASN A N 1
ATOM 2570 C CA . ASN A 1 312 ? -11.780 9.742 -6.697 1.00 73.25 312 ASN A CA 1
ATOM 2571 C C . ASN A 1 312 ? -12.870 9.966 -7.757 1.00 73.25 312 ASN A C 1
ATOM 2573 O O . ASN A 1 312 ? -13.350 8.967 -8.315 1.00 73.25 312 ASN A O 1
ATOM 2577 N N . GLN A 1 313 ? -13.240 11.221 -8.029 1.00 66.81 313 GLN A N 1
ATOM 2578 C CA . GLN A 1 313 ? -14.129 11.619 -9.132 1.00 66.81 313 GLN A CA 1
ATOM 2579 C C . GLN A 1 313 ? -13.446 11.471 -10.494 1.00 66.81 313 GLN A C 1
ATOM 2581 O O . GLN A 1 313 ? -14.176 11.144 -11.455 1.00 66.81 313 GLN A O 1
#

Foldseek 3Di:
DFDWFADPPPRDIFGLLFQADLPPRHGTPRPDDPQVDAPAALVSCQDPVNLVLLVPDADAPVNLVVLLVVLLVLLVTVQDDDPPAALLNLLVSSLSSQAAEAEDADDDDQWAADLRYTYGHPPDDSLSRSLSSQLRSQLSVQLSSQQSLSCVSVVYDRYLSSSLLSRCLQPVDLLNVLLSNLLSLLLSCVLQVLLPSDCVVNVVSVVVDPDDVVSSLVSLQLSQQCSVSSNVSCCSRCDPVSSVSSNVSSVVVVRHHDPPDVVSVPRDYDPHSSVSSVVSSVSSSVSSVCLVPDPCNVVVSVVSSVSSVVVSD

Secondary structure (DSSP, 8-state):
---EEE-TTT--EEETT-SB-TTT-PBP-------SB---SHHHHSSHHHHHHHHH----HHHHHHHHHHHHHHHHTT----TT--HHHHHHHHHTTTSEEEEE--SS-SEEEETTEEEEETTS-HHHHHHHHHHHHHHHHHHHHHHHHHHHHHTB---HHHHHHHHIIIIISHHHHHHHHHHHHHHHHHHHTTTT--THHHHHHHHHS---HHHHHHHHHHHHHHHHHHHHHHHTTS-HHHHHHHHHHHHHTT-PPP-S-GGGGG------HHHHHHHHHHHHHHHHHHHHT-TTHHHHHHHHHHHHHHHH-

Sequence (313 aa):
MTSRIYCSLCGKENYVLQRYCCNCGNILKTYRIESKNTCSSLEYLITEKNKNKILNTEITDEIYTKIITNIRDMGLMNLNFTSDDTTFDKIVKMTRQFSKLHNEKQWGTYGYYHFNNIIIDNNYNEAMKICTLIHELSHHLYSEIFEQLLMYIFDSRKTDAIEAIVQYTVIENPYYAIGNEYLAYTTEGYFMNNAMKDYASILNILNKHQLDMNRVGNMYIIGNAVAYDVIKILEGIIDVNLKKELSYMCKKYNLMPSRDNRELDNVPLIKDNVEKGKRLKSMLVDIFNFFLHNDYNDELLFNLMQGFKMANQ

Radius of gyration: 19.1 Å; chains: 1; bounding box: 50×40×49 Å